Protein AF-A0A831UAF1-F1 (afdb_monomer_lite)

Sequence (264 aa):
MKRIAIAFVSVLSGAVCAAAVEFGFEDDAQGWYAGVDASRGMANFSASGGKIGFDYVTPSGAFDPMIISPAISVSALREHWLVLELDLTAAPGAGAQSFQIFYVNPSGSFNEPQSRSFSVAPNLGPQTVVFDMTPVQPTRTTWEGTIVKVRIDPGGNANATELAGYRCEFDRIAITDDTDRDGINDDLERFWFGDLDTADAISDYDGDGVRDAVEIALGLNPLTNDAEDLPAAIPLGLTILALCLALAGARVAPHAVAAIAQRR

Foldseek 3Di:
DDDDDDDPPPPPPPCPPAFLDKDFLCPWPQAKDWDPQLVQFWADQIGDDRKTKIAGAQGPDQGFGKIKHAWGWAFLQAKKKKKWWKAKAADPPQAWFKKKKWFAAPVRDTDPQQMAIDTDGHPLPIKMKMFISHQDDPRHHRDGHTGTMMMMGTGDSVPSRSRHGMMMMTSMIGIFHLDVPQQDTPVLCCVQPNGNPQFGVADQNCPLLDHPNLCVLVVHRSNDNCVVVPDPPDPSDDDVVSVPVSPRTIDIDSDPDPPPVVPD

Radius of gyration: 20.57 Å; chains: 1; bounding box: 56×71×53 Å

pLDDT: mean 75.73, std 21.15, range [26.41, 97.69]

Secondary structure (DSSP, 8-state):
-------------------SEEE--SSS-TT-EE-TTGGGTEEEEEEETTEEEEEE---SSS----EE-----EETTS--EEEEEEEEE-STTPPPEEEEEEEE-TTS-B-GGG-EEEEE-TTS--EEEEEE--S--TT-----SEE-EEEEEES-GGGTTTTTT-EEEEEEEEEE--SS-SSS-HHHHHHHTSSSSS--TT--SS-SSS-HHHHHHHT--TTS--GGGS-TTS-SS--SSHHHHSTT--EEEE-S-SSSTT--

Structure (mmCIF, N/CA/C/O backbone):
data_AF-A0A831UAF1-F1
#
_entry.id   AF-A0A831UAF1-F1
#
loop_
_atom_site.group_PDB
_atom_site.id
_atom_site.type_symbol
_atom_site.label_atom_id
_atom_site.label_alt_id
_atom_site.label_comp_id
_atom_site.label_asym_id
_atom_site.label_entity_id
_atom_site.label_seq_id
_atom_site.pdbx_PDB_ins_code
_atom_site.Cartn_x
_atom_site.Cartn_y
_atom_site.Cartn_z
_atom_site.occupancy
_atom_site.B_iso_or_equiv
_atom_site.auth_seq_id
_atom_site.auth_comp_id
_atom_site.auth_asym_id
_atom_site.auth_atom_id
_atom_site.pdbx_PDB_model_num
ATOM 1 N N . MET A 1 1 ? 33.724 -53.198 -9.780 1.00 40.53 1 MET A N 1
ATOM 2 C CA . MET A 1 1 ? 33.832 -51.732 -9.595 1.00 40.53 1 MET A CA 1
ATOM 3 C C . MET A 1 1 ? 32.438 -51.193 -9.292 1.00 40.53 1 MET A C 1
ATOM 5 O O . MET A 1 1 ? 31.586 -51.250 -10.168 1.00 40.53 1 MET A O 1
ATOM 9 N N . LYS A 1 2 ? 32.162 -50.789 -8.045 1.00 32.97 2 LYS A N 1
ATOM 10 C CA . LYS A 1 2 ? 30.863 -50.218 -7.643 1.00 32.97 2 LYS A CA 1
ATOM 11 C C . LYS A 1 2 ? 30.854 -48.734 -8.023 1.00 32.97 2 LYS A C 1
ATOM 13 O O . LYS A 1 2 ? 31.710 -47.995 -7.550 1.00 32.97 2 LYS A O 1
ATOM 18 N N . ARG A 1 3 ? 29.939 -48.321 -8.902 1.00 31.11 3 ARG A N 1
ATOM 19 C CA . ARG A 1 3 ? 29.726 -46.908 -9.241 1.00 31.11 3 ARG A CA 1
ATOM 20 C C . ARG A 1 3 ? 28.847 -46.294 -8.154 1.00 31.11 3 ARG A C 1
ATOM 22 O O . ARG A 1 3 ? 27.708 -46.715 -7.984 1.00 31.11 3 ARG A O 1
ATOM 29 N N . ILE A 1 4 ? 29.410 -45.364 -7.393 1.00 31.34 4 ILE A N 1
ATOM 30 C CA . ILE A 1 4 ? 28.682 -44.533 -6.435 1.00 31.34 4 ILE A CA 1
ATOM 31 C C . ILE A 1 4 ? 28.040 -43.410 -7.252 1.00 31.34 4 ILE A C 1
ATOM 33 O O . ILE A 1 4 ? 28.751 -42.608 -7.852 1.00 31.34 4 ILE A O 1
ATOM 37 N N . ALA A 1 5 ? 26.711 -43.394 -7.329 1.00 29.78 5 ALA A N 1
ATOM 38 C CA . ALA A 1 5 ? 25.963 -42.262 -7.856 1.00 29.78 5 ALA A CA 1
ATOM 39 C C . ALA A 1 5 ? 25.799 -41.245 -6.719 1.00 29.78 5 ALA A C 1
ATOM 41 O O . ALA A 1 5 ? 25.138 -41.531 -5.723 1.00 29.78 5 ALA A O 1
ATOM 42 N N . ILE A 1 6 ? 26.452 -40.092 -6.843 1.00 31.34 6 ILE A N 1
ATOM 43 C CA . ILE A 1 6 ? 26.251 -38.950 -5.950 1.00 31.34 6 ILE A CA 1
ATOM 44 C C . ILE A 1 6 ? 25.030 -38.202 -6.486 1.00 31.34 6 ILE A C 1
ATOM 46 O O . ILE A 1 6 ? 25.097 -37.593 -7.551 1.00 31.34 6 ILE A O 1
ATOM 50 N N . ALA A 1 7 ? 23.904 -38.297 -5.781 1.00 27.91 7 ALA A N 1
ATOM 51 C CA . ALA A 1 7 ? 22.736 -37.474 -6.055 1.00 27.91 7 ALA A CA 1
ATOM 52 C C . ALA A 1 7 ? 23.007 -36.060 -5.522 1.00 27.91 7 ALA A C 1
ATOM 54 O O . ALA A 1 7 ? 23.050 -35.847 -4.311 1.00 27.91 7 ALA A O 1
ATOM 55 N N . PHE A 1 8 ? 23.215 -35.102 -6.425 1.00 26.41 8 PHE A N 1
ATOM 56 C CA . PHE A 1 8 ? 23.117 -33.685 -6.095 1.00 26.41 8 PHE A CA 1
ATOM 57 C C . PHE A 1 8 ? 21.632 -33.354 -5.945 1.00 26.41 8 PHE A C 1
ATOM 59 O O . PHE A 1 8 ? 20.913 -33.224 -6.933 1.00 26.41 8 PHE A O 1
ATOM 66 N N . VAL A 1 9 ? 21.160 -33.252 -4.705 1.00 27.84 9 VAL A N 1
ATOM 67 C CA . VAL A 1 9 ? 19.905 -32.559 -4.415 1.00 27.84 9 VAL A CA 1
ATOM 68 C C . VAL A 1 9 ? 20.241 -31.073 -4.455 1.00 27.84 9 VAL A C 1
ATOM 70 O O . VAL A 1 9 ? 20.741 -30.519 -3.478 1.00 27.84 9 VAL A O 1
ATOM 73 N N . SER A 1 10 ? 20.049 -30.438 -5.612 1.00 27.95 10 SER A N 1
ATOM 74 C CA . SER A 1 10 ? 20.035 -28.981 -5.681 1.00 27.95 10 SER A CA 1
ATOM 75 C C . SER A 1 10 ? 18.740 -28.513 -5.028 1.00 27.95 10 SER A C 1
ATOM 77 O O . SER A 1 10 ? 17.668 -28.571 -5.632 1.00 27.95 10 SER A O 1
ATOM 79 N N . VAL A 1 11 ? 18.825 -28.074 -3.778 1.00 30.88 11 VAL A N 1
ATOM 80 C CA . VAL A 1 11 ? 17.806 -27.180 -3.239 1.00 30.88 11 VAL A CA 1
ATOM 81 C C . VAL A 1 11 ? 18.000 -25.870 -3.996 1.00 30.88 11 VAL A C 1
ATOM 83 O O . VAL A 1 11 ? 18.934 -25.127 -3.705 1.00 30.88 11 VAL A O 1
ATOM 86 N N . LEU A 1 12 ? 17.182 -25.624 -5.026 1.00 31.92 12 LEU A N 1
ATOM 87 C CA . LEU A 1 12 ? 16.985 -24.267 -5.523 1.00 31.92 12 LEU A CA 1
ATOM 88 C C . LEU A 1 12 ? 16.305 -23.507 -4.381 1.00 31.92 12 LEU A C 1
ATOM 90 O O . LEU A 1 12 ? 15.084 -23.510 -4.250 1.00 31.92 12 LEU A O 1
ATOM 94 N N . SER A 1 13 ? 17.107 -22.897 -3.515 1.00 34.22 13 SER A N 1
ATOM 95 C CA . SER A 1 13 ? 16.676 -21.717 -2.787 1.00 34.22 13 SER A CA 1
ATOM 96 C C . SER A 1 13 ? 16.439 -20.654 -3.852 1.00 34.22 13 SER A C 1
ATOM 98 O O . SER A 1 13 ? 17.397 -20.077 -4.366 1.00 34.22 13 SER A O 1
ATOM 100 N N . GLY A 1 14 ? 15.179 -20.480 -4.258 1.00 30.41 14 GLY A N 1
ATOM 101 C CA . GLY A 1 14 ? 14.784 -19.312 -5.031 1.00 30.41 14 GLY A CA 1
ATOM 102 C C . GLY A 1 14 ? 15.275 -18.092 -4.268 1.00 30.41 14 GLY A C 1
ATOM 103 O O . GLY A 1 14 ? 14.964 -17.942 -3.086 1.00 30.41 14 GLY A O 1
ATOM 104 N N . ALA A 1 15 ? 16.129 -17.299 -4.906 1.00 33.56 15 ALA A N 1
ATOM 105 C CA . ALA A 1 15 ? 16.496 -15.999 -4.391 1.00 33.56 15 ALA A CA 1
ATOM 106 C C . ALA A 1 15 ? 15.207 -15.175 -4.381 1.00 33.56 15 ALA A C 1
ATOM 108 O O . ALA A 1 15 ? 14.761 -14.691 -5.415 1.00 33.56 15 ALA A O 1
ATOM 109 N N . VAL A 1 16 ? 14.552 -15.123 -3.222 1.00 34.41 16 VAL A N 1
ATOM 110 C CA . VAL A 1 16 ? 13.559 -14.097 -2.937 1.00 34.41 16 VAL A CA 1
ATOM 111 C C . VAL A 1 16 ? 14.383 -12.833 -2.848 1.00 34.41 16 VAL A C 1
ATOM 113 O O . VAL A 1 16 ? 15.213 -12.687 -1.946 1.00 34.41 16 VAL A O 1
ATOM 116 N N . CYS A 1 17 ? 14.273 -12.002 -3.865 1.00 40.00 17 CYS A N 1
ATOM 117 C CA . CYS A 1 17 ? 15.009 -10.765 -3.887 1.00 40.00 17 CYS A CA 1
ATOM 118 C C . CYS A 1 17 ? 14.472 -9.888 -2.772 1.00 40.00 17 CYS A C 1
ATOM 120 O O . CYS A 1 17 ? 13.272 -9.684 -2.628 1.00 40.00 17 CYS A O 1
ATOM 122 N N . ALA A 1 18 ? 15.378 -9.554 -1.863 1.00 41.06 18 ALA A N 1
ATOM 123 C CA . ALA A 1 18 ? 15.011 -8.944 -0.612 1.00 41.06 18 ALA A CA 1
ATOM 124 C C . ALA A 1 18 ? 14.639 -7.492 -0.887 1.00 41.06 18 ALA A C 1
ATOM 126 O O . ALA A 1 18 ? 15.505 -6.690 -1.238 1.00 41.06 18 ALA A O 1
ATOM 127 N N . ALA A 1 19 ? 13.378 -7.145 -0.636 1.00 53.38 19 ALA A N 1
ATOM 128 C CA . ALA A 1 19 ? 13.046 -5.795 -0.224 1.00 53.38 19 ALA A CA 1
ATOM 129 C C . ALA A 1 19 ? 14.062 -5.359 0.850 1.00 53.38 19 ALA A C 1
ATOM 131 O O . ALA A 1 19 ? 14.433 -6.168 1.711 1.00 53.38 19 ALA A O 1
ATOM 132 N N . ALA A 1 20 ? 14.508 -4.100 0.840 1.00 73.25 20 ALA A N 1
ATOM 133 C CA . ALA A 1 20 ? 15.360 -3.573 1.905 1.00 73.25 20 ALA A CA 1
ATOM 134 C C . ALA A 1 20 ? 14.757 -3.883 3.291 1.00 73.25 20 ALA A C 1
ATOM 136 O O . ALA A 1 20 ? 15.502 -4.141 4.240 1.00 73.25 20 ALA A O 1
ATOM 137 N N . VAL A 1 21 ? 13.415 -3.923 3.378 1.00 87.88 21 VAL A N 1
ATOM 138 C CA . VAL A 1 21 ? 12.636 -4.538 4.464 1.00 87.88 21 VAL A CA 1
ATOM 139 C C . VAL A 1 21 ? 11.310 -5.109 3.926 1.00 87.88 21 VAL A C 1
ATOM 141 O O . VAL A 1 21 ? 10.615 -4.413 3.189 1.00 87.88 21 VAL A O 1
ATOM 144 N N . GLU A 1 22 ? 10.920 -6.320 4.346 1.00 90.69 22 GLU A N 1
ATOM 145 C CA . GLU A 1 22 ? 9.620 -6.952 4.038 1.00 90.69 22 GLU A CA 1
ATOM 146 C C . GLU A 1 22 ? 8.906 -7.443 5.305 1.00 90.69 22 GLU A C 1
ATOM 148 O O . GLU A 1 22 ? 9.530 -8.010 6.207 1.00 90.69 22 GLU A O 1
ATOM 153 N N . PHE A 1 23 ? 7.583 -7.269 5.332 1.00 93.56 23 PHE A N 1
ATOM 154 C CA . PHE A 1 23 ? 6.667 -7.818 6.328 1.00 93.56 23 PHE A CA 1
ATOM 155 C C . PHE A 1 23 ? 5.528 -8.565 5.630 1.00 93.56 23 PHE A C 1
ATOM 157 O O . PHE A 1 23 ? 4.891 -8.001 4.742 1.00 93.56 23 PHE A O 1
ATOM 164 N N . GLY A 1 24 ? 5.283 -9.810 6.045 1.00 91.69 24 GLY A N 1
ATOM 165 C CA . GLY A 1 24 ? 4.268 -10.707 5.471 1.00 91.69 24 GLY A CA 1
ATOM 166 C C . GLY A 1 24 ? 3.383 -11.408 6.508 1.00 91.69 24 GLY A C 1
ATOM 167 O O . GLY A 1 24 ? 2.589 -12.263 6.154 1.00 91.69 24 GLY A O 1
ATOM 168 N N . PHE A 1 25 ? 3.540 -11.092 7.799 1.00 94.12 25 PHE A N 1
ATOM 169 C CA . PHE A 1 25 ? 2.576 -11.406 8.868 1.00 94.12 25 PHE A CA 1
ATOM 170 C C . PHE A 1 25 ? 2.126 -12.876 9.014 1.00 94.12 25 PHE A C 1
ATOM 172 O O . PHE A 1 25 ? 1.047 -13.146 9.544 1.00 94.12 25 PHE A O 1
ATOM 179 N N . GLU A 1 26 ? 2.954 -13.828 8.577 1.00 87.88 26 GLU A N 1
ATOM 180 C CA . GLU A 1 26 ? 2.663 -15.273 8.618 1.00 87.88 26 GLU A CA 1
ATOM 181 C C . GLU A 1 26 ? 2.440 -15.782 10.048 1.00 87.88 26 GLU A C 1
ATOM 183 O O . GLU A 1 26 ? 1.486 -16.511 10.323 1.00 87.88 26 GLU A O 1
ATOM 188 N N . ASP A 1 27 ? 3.308 -15.353 10.969 1.00 84.50 27 ASP A N 1
ATOM 189 C CA . ASP A 1 27 ? 3.351 -15.864 12.341 1.00 84.50 27 ASP A CA 1
ATOM 190 C C . ASP A 1 27 ? 2.846 -14.847 13.378 1.00 84.50 27 ASP A C 1
ATOM 192 O O . ASP A 1 27 ? 2.226 -15.225 14.376 1.00 84.50 27 ASP A O 1
ATOM 196 N N . ASP A 1 28 ? 3.127 -13.555 13.180 1.00 93.88 28 ASP A N 1
ATOM 197 C CA . ASP A 1 28 ? 2.789 -12.484 14.116 1.00 93.88 28 ASP A CA 1
ATOM 198 C C . ASP A 1 28 ? 2.758 -11.092 13.450 1.00 93.88 28 ASP A C 1
ATOM 200 O O . ASP A 1 28 ? 2.866 -10.942 12.235 1.00 93.88 28 ASP A O 1
ATOM 204 N N . ALA A 1 29 ? 2.582 -10.042 14.260 1.00 95.62 29 ALA A N 1
ATOM 205 C CA . ALA A 1 29 ? 2.549 -8.655 13.791 1.00 95.62 29 ALA A CA 1
ATOM 206 C C . ALA A 1 29 ? 3.931 -8.102 13.397 1.00 95.62 29 ALA A C 1
ATOM 208 O O . ALA A 1 29 ? 4.030 -6.945 12.999 1.00 95.62 29 ALA A O 1
ATOM 209 N N . GLN A 1 30 ? 5.011 -8.870 13.565 1.00 96.00 30 GLN A N 1
ATOM 210 C CA . GLN A 1 30 ? 6.388 -8.501 13.230 1.00 96.00 30 GLN A CA 1
ATOM 211 C C . GLN A 1 30 ? 6.818 -7.140 13.805 1.00 96.00 30 GLN A C 1
ATOM 213 O O . GLN A 1 30 ? 7.577 -6.388 13.201 1.00 96.00 30 GLN A O 1
ATOM 218 N N . GLY A 1 31 ? 6.312 -6.803 14.995 1.00 96.25 31 GLY A N 1
ATOM 219 C CA . GLY A 1 31 ? 6.605 -5.549 15.693 1.00 96.25 31 GLY A CA 1
ATOM 220 C C . GLY A 1 31 ? 5.825 -4.323 15.206 1.00 96.25 31 GLY A C 1
ATOM 221 O O . GLY A 1 31 ? 6.077 -3.227 15.712 1.00 96.25 31 GLY A O 1
ATOM 222 N N . TRP A 1 32 ? 4.876 -4.482 14.281 1.00 97.44 32 TRP A N 1
ATOM 223 C CA . TRP A 1 32 ? 3.908 -3.438 13.953 1.00 97.44 32 TRP A CA 1
ATOM 224 C C . TRP A 1 32 ? 2.945 -3.199 15.114 1.00 97.44 32 TRP A C 1
ATOM 226 O O . TRP A 1 32 ? 2.560 -4.123 15.835 1.00 97.44 32 TRP A O 1
ATOM 236 N N . TYR A 1 33 ? 2.537 -1.946 15.293 1.00 95.88 33 TYR A N 1
ATOM 237 C CA . TYR A 1 33 ? 1.614 -1.563 16.357 1.00 95.88 33 TYR A CA 1
ATOM 238 C C . TYR A 1 33 ? 0.693 -0.420 15.935 1.00 95.88 33 TYR A C 1
ATOM 240 O O . TYR A 1 33 ? 1.055 0.431 15.123 1.00 95.88 33 TYR A O 1
ATOM 248 N N . ALA A 1 34 ? -0.501 -0.385 16.525 1.00 94.25 34 ALA A N 1
ATOM 249 C CA . ALA A 1 34 ? -1.436 0.722 16.377 1.00 94.25 34 ALA A CA 1
ATOM 250 C C . ALA A 1 34 ? -0.967 1.943 17.194 1.00 94.25 34 ALA A C 1
ATOM 252 O O . ALA A 1 34 ? -0.478 1.798 18.319 1.00 94.25 34 ALA A O 1
ATOM 253 N N . GLY A 1 35 ? -1.100 3.151 16.640 1.00 89.62 35 GLY A N 1
ATOM 254 C CA . GLY A 1 35 ? -0.671 4.383 17.310 1.00 89.62 35 GLY A CA 1
ATOM 255 C C . GLY A 1 35 ? -1.508 4.763 18.535 1.00 89.62 35 GLY A C 1
ATOM 256 O O . GLY A 1 35 ? -2.551 4.181 18.821 1.00 89.62 35 GLY A O 1
ATOM 257 N N . VAL A 1 36 ? -1.057 5.781 19.274 1.00 81.06 36 VAL A N 1
ATOM 258 C CA . VAL A 1 36 ? -1.606 6.142 20.599 1.00 81.06 36 VAL A CA 1
ATOM 259 C C . VAL A 1 36 ? -3.109 6.464 20.559 1.00 81.06 36 VAL A C 1
ATOM 261 O O . VAL A 1 36 ? -3.851 6.042 21.445 1.00 81.06 36 VAL A O 1
ATOM 264 N N . ASP A 1 37 ? -3.580 7.138 19.509 1.00 81.75 37 ASP A N 1
ATOM 265 C CA . ASP A 1 37 ? -4.998 7.488 19.346 1.00 81.75 37 ASP A CA 1
ATOM 266 C C . ASP A 1 37 ? -5.794 6.471 18.516 1.00 81.75 37 ASP A C 1
ATOM 268 O O . ASP A 1 37 ? -7.019 6.573 18.447 1.00 81.75 37 ASP A O 1
ATOM 272 N N . ALA A 1 38 ? -5.141 5.442 17.965 1.00 78.62 38 ALA A N 1
ATOM 273 C CA . ALA A 1 38 ? -5.809 4.389 17.202 1.00 78.62 38 ALA A CA 1
ATOM 274 C C . ALA A 1 38 ? -6.859 3.658 18.051 1.00 78.62 38 ALA A C 1
ATOM 276 O O . ALA A 1 38 ? -7.943 3.361 17.567 1.00 78.62 38 ALA A O 1
ATOM 277 N N . SER A 1 39 ? -6.602 3.470 19.352 1.00 80.94 39 SER A N 1
ATOM 278 C CA . SER A 1 39 ? -7.548 2.846 20.295 1.00 80.94 39 SER A CA 1
ATOM 279 C C . SER A 1 39 ? -8.914 3.540 20.385 1.00 80.94 39 SER A C 1
ATOM 281 O O . SER A 1 39 ? -9.871 2.955 20.893 1.00 80.94 39 SER A O 1
ATOM 283 N N . ARG A 1 40 ? -9.031 4.782 19.898 1.00 87.25 40 ARG A N 1
ATOM 284 C CA . ARG A 1 40 ? -10.300 5.506 19.886 1.00 87.25 40 ARG A CA 1
ATOM 285 C C . ARG A 1 40 ? -11.236 5.026 18.792 1.00 87.25 40 ARG A C 1
ATOM 287 O O . ARG A 1 40 ? -12.427 5.149 19.035 1.00 87.25 40 ARG A O 1
ATOM 294 N N . GLY A 1 41 ? -10.727 4.530 17.661 1.00 90.00 41 GLY A N 1
ATOM 295 C CA . GLY A 1 41 ? -11.503 4.201 16.454 1.00 90.00 41 GLY A CA 1
ATOM 296 C C . GLY A 1 41 ? -11.050 2.943 15.701 1.00 90.00 41 GLY A C 1
ATOM 297 O O . GLY A 1 41 ? -11.635 2.609 14.677 1.00 90.00 41 GLY A O 1
ATOM 298 N N . MET A 1 42 ? -10.044 2.223 16.201 1.00 93.19 42 MET A N 1
ATOM 299 C CA . MET A 1 42 ? -9.567 0.942 15.678 1.00 93.19 42 MET A CA 1
ATOM 300 C C . MET A 1 42 ? -9.635 -0.120 16.778 1.00 93.19 42 MET A C 1
ATOM 302 O O . MET A 1 42 ? -9.187 0.097 17.906 1.00 93.19 42 MET A O 1
ATOM 306 N N . ALA A 1 43 ? -10.172 -1.284 16.435 1.00 94.38 43 ALA A N 1
ATOM 307 C CA . ALA A 1 43 ? -10.257 -2.457 17.293 1.00 94.38 43 ALA A CA 1
ATOM 308 C C . ALA A 1 43 ? -9.651 -3.681 16.596 1.00 94.38 43 ALA A C 1
ATOM 310 O O . ALA A 1 43 ? -9.396 -3.669 15.396 1.00 94.38 43 ALA A O 1
ATOM 311 N N . ASN A 1 44 ? -9.422 -4.749 17.363 1.00 95.25 44 ASN A N 1
ATOM 312 C CA . ASN A 1 44 ? -8.983 -6.051 16.844 1.00 95.25 44 ASN A CA 1
ATOM 313 C C . ASN A 1 44 ? -7.689 -6.011 16.007 1.00 95.25 44 ASN A C 1
ATOM 315 O O . ASN A 1 44 ? -7.491 -6.865 15.144 1.00 95.25 44 ASN A O 1
ATOM 319 N N . PHE A 1 45 ? -6.795 -5.054 16.289 1.00 95.88 45 PHE A N 1
ATOM 320 C CA . PHE A 1 45 ? -5.476 -4.992 15.665 1.00 95.88 45 PHE A CA 1
ATOM 321 C C . PHE A 1 45 ? -4.670 -6.248 16.004 1.00 95.88 45 PHE A C 1
ATOM 323 O O . PHE A 1 45 ? -4.267 -6.444 17.153 1.00 95.88 45 PHE A O 1
ATOM 330 N N . SER A 1 46 ? -4.476 -7.118 15.019 1.00 95.88 46 SER A N 1
ATOM 331 C CA . SER A 1 46 ? -3.815 -8.409 15.206 1.00 95.88 46 SER A CA 1
ATOM 332 C C . SER A 1 46 ? -3.289 -8.961 13.887 1.00 95.88 46 SER A C 1
ATOM 334 O O . SER A 1 46 ? -3.784 -8.606 12.818 1.00 95.88 46 SER A O 1
ATOM 336 N N . ALA A 1 47 ? -2.284 -9.833 13.981 1.00 95.88 47 ALA A N 1
ATOM 337 C CA . ALA A 1 47 ? -1.843 -10.640 12.856 1.00 95.88 47 ALA A CA 1
ATOM 338 C C . ALA A 1 47 ? -2.501 -12.020 12.894 1.00 95.88 47 ALA A C 1
ATOM 340 O O . ALA A 1 47 ? -2.562 -12.655 13.952 1.00 95.88 47 ALA A O 1
ATOM 341 N N . SER A 1 48 ? -3.026 -12.462 11.757 1.00 92.56 48 SER A N 1
ATOM 342 C CA . SER A 1 48 ? -3.655 -13.768 11.597 1.00 92.56 48 SER A CA 1
ATOM 343 C C . SER A 1 48 ? -3.741 -14.141 10.120 1.00 92.56 48 SER A C 1
ATOM 345 O O . SER A 1 48 ? -4.129 -13.315 9.300 1.00 92.56 48 SER A O 1
ATOM 347 N N . GLY A 1 49 ? -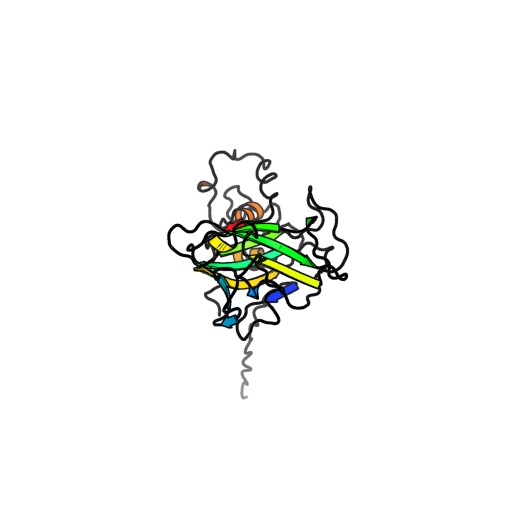3.417 -15.396 9.791 1.00 87.88 49 GLY A N 1
ATOM 348 C CA . GLY A 1 49 ? -3.597 -15.936 8.441 1.00 87.88 49 GLY A CA 1
ATOM 349 C C . GLY A 1 49 ? -2.755 -15.246 7.365 1.00 87.88 49 GLY A C 1
ATOM 350 O O . GLY A 1 49 ? -3.271 -15.038 6.273 1.00 87.88 49 GLY A O 1
ATOM 351 N N . GLY A 1 50 ? -1.511 -14.863 7.680 1.00 91.94 50 GLY A N 1
ATOM 352 C CA . GLY A 1 50 ? -0.625 -14.170 6.734 1.00 91.94 50 GLY A CA 1
ATOM 353 C C . GLY A 1 50 ? -0.939 -12.686 6.550 1.00 91.94 50 GLY A C 1
ATOM 354 O O . GLY A 1 50 ? -0.503 -12.080 5.581 1.00 91.94 50 GLY A O 1
ATOM 355 N N . LYS A 1 51 ? -1.735 -12.090 7.446 1.00 95.31 51 LYS A N 1
ATOM 356 C CA . LYS A 1 51 ? -2.147 -10.684 7.361 1.00 95.31 51 LYS A CA 1
ATOM 357 C C . LYS A 1 51 ? -2.026 -9.993 8.700 1.00 95.31 51 LYS A C 1
ATOM 359 O O . LYS A 1 51 ? -2.224 -10.624 9.737 1.00 95.31 51 LYS A O 1
ATOM 364 N N . ILE A 1 52 ? -1.823 -8.679 8.685 1.00 97.69 52 ILE A N 1
ATOM 365 C CA . ILE A 1 52 ? -2.109 -7.807 9.827 1.00 97.69 52 ILE A CA 1
ATOM 366 C C . ILE A 1 52 ? -3.340 -6.964 9.530 1.00 97.69 52 ILE A C 1
ATOM 368 O O . ILE A 1 52 ? -3.445 -6.355 8.469 1.00 97.69 52 ILE A O 1
ATOM 372 N N . GLY A 1 53 ? -4.287 -6.914 10.458 1.00 96.50 53 GLY A N 1
ATOM 373 C CA . GLY A 1 53 ? -5.545 -6.223 10.212 1.00 96.50 53 GLY A CA 1
ATOM 374 C C . GLY A 1 53 ? -6.190 -5.672 11.463 1.00 96.50 53 GLY A C 1
ATOM 375 O O . GLY A 1 53 ? -5.800 -6.000 12.583 1.00 96.50 53 GLY A O 1
ATOM 376 N N . PHE A 1 54 ? -7.175 -4.808 11.255 1.00 96.56 54 PHE A N 1
ATOM 377 C CA . PHE A 1 54 ? -7.966 -4.176 12.304 1.00 96.56 54 PHE A CA 1
ATOM 378 C C . PHE A 1 54 ? -9.338 -3.765 11.761 1.00 96.56 54 PHE A C 1
ATOM 380 O O . PHE A 1 54 ? -9.528 -3.561 10.559 1.00 96.56 54 PHE A O 1
ATOM 387 N N . ASP A 1 55 ? -10.290 -3.615 12.676 1.00 95.50 55 ASP A N 1
ATOM 388 C CA . ASP A 1 55 ? -11.638 -3.145 12.380 1.00 95.50 55 ASP A CA 1
ATOM 389 C C . ASP A 1 55 ? -11.762 -1.677 12.779 1.00 95.50 55 ASP A C 1
ATOM 391 O O . ASP A 1 55 ? -11.380 -1.288 13.888 1.00 95.50 55 ASP A O 1
ATOM 395 N N . TYR A 1 56 ? -12.344 -0.859 11.911 1.00 94.19 56 TYR A N 1
ATOM 396 C CA . TYR A 1 56 ? -12.742 0.486 12.295 1.00 94.19 56 TYR A CA 1
ATOM 397 C C . TYR A 1 56 ? -14.038 0.423 13.092 1.00 94.19 56 TYR A C 1
ATOM 399 O O . TYR A 1 56 ? -15.054 -0.124 12.651 1.00 94.19 56 TYR A O 1
ATOM 407 N N . VAL A 1 57 ? -14.019 1.032 14.269 1.00 92.50 57 VAL A N 1
ATOM 408 C CA . VAL A 1 57 ? -15.162 1.111 15.178 1.00 92.50 57 VAL A CA 1
ATOM 409 C C . VAL A 1 57 ? -15.563 2.561 15.387 1.00 92.50 57 VAL A C 1
ATOM 411 O O . VAL A 1 57 ? -14.763 3.473 15.185 1.00 92.50 57 VAL A O 1
ATOM 414 N N . THR A 1 58 ? -16.811 2.782 15.806 1.00 90.75 58 THR A N 1
ATOM 415 C CA . THR A 1 58 ? -17.301 4.130 16.105 1.00 90.75 58 THR A CA 1
ATOM 416 C C . THR A 1 58 ? -16.362 4.817 17.088 1.00 90.75 58 THR A C 1
ATOM 418 O O . THR A 1 58 ? -16.176 4.312 18.202 1.00 90.75 58 THR A O 1
ATOM 421 N N . PRO A 1 59 ? -15.786 5.966 16.711 1.00 88.81 59 PRO A N 1
ATOM 422 C CA . PRO A 1 59 ? -14.740 6.545 17.508 1.00 88.81 59 PRO A CA 1
ATOM 423 C C . PRO A 1 59 ? -15.267 7.185 18.790 1.00 88.81 59 PRO A C 1
ATOM 425 O O . PRO A 1 59 ? -16.296 7.859 18.793 1.00 88.81 59 PRO A O 1
ATOM 428 N N . SER A 1 60 ? -14.529 7.026 19.888 1.00 86.69 60 SER A N 1
ATOM 429 C CA . SER A 1 60 ? -14.847 7.664 21.179 1.00 86.69 60 SER A CA 1
ATOM 430 C C . SER A 1 60 ? -14.415 9.138 21.272 1.00 86.69 60 SER A C 1
ATOM 432 O O . SER A 1 60 ? -14.715 9.816 22.255 1.00 86.69 60 SER A O 1
ATOM 434 N N . GLY A 1 61 ? -13.727 9.652 20.250 1.00 84.50 61 GLY A N 1
ATOM 435 C CA . GLY A 1 61 ? -13.271 11.036 20.139 1.00 84.50 61 GLY A CA 1
ATOM 436 C C . GLY A 1 61 ? -12.524 11.270 18.827 1.00 84.50 61 GLY A C 1
ATOM 437 O O . GLY A 1 61 ? -12.497 10.393 17.968 1.00 84.50 61 GLY A O 1
ATOM 438 N N . ALA A 1 62 ? -11.891 12.438 18.678 1.00 82.62 62 ALA A N 1
ATOM 439 C CA . ALA A 1 62 ? -10.991 12.675 17.550 1.00 82.62 62 ALA A CA 1
ATOM 440 C C . ALA A 1 62 ? -9.915 11.586 17.529 1.00 82.62 62 ALA A C 1
ATOM 442 O O . ALA A 1 62 ? -9.299 11.320 18.566 1.00 82.62 62 ALA A O 1
ATOM 443 N N . PHE A 1 63 ? -9.718 10.951 16.382 1.00 84.19 63 PHE A N 1
ATOM 444 C CA . PHE A 1 63 ? -8.723 9.908 16.224 1.00 84.19 63 PHE A CA 1
ATOM 445 C C . PHE A 1 63 ? -8.053 10.026 14.867 1.00 84.19 63 PHE A C 1
ATOM 447 O O . PHE A 1 63 ? -8.590 10.622 13.934 1.00 84.19 63 PHE A O 1
ATOM 454 N N . ASP A 1 64 ? -6.863 9.463 14.817 1.00 85.69 64 ASP A N 1
ATOM 455 C CA . ASP A 1 64 ? -5.988 9.452 13.667 1.00 85.69 64 ASP A CA 1
ATOM 456 C C . ASP A 1 64 ? -5.663 7.973 13.423 1.00 85.69 64 ASP A C 1
ATOM 458 O O . ASP A 1 64 ? -4.967 7.373 14.258 1.00 85.69 64 ASP A O 1
ATOM 462 N N . PRO A 1 65 ? -6.304 7.321 12.430 1.00 89.06 65 PRO A N 1
ATOM 463 C CA . PRO A 1 65 ? -6.076 5.908 12.185 1.00 89.06 65 PRO A CA 1
ATOM 464 C C . PRO A 1 65 ? -4.627 5.759 11.771 1.00 89.06 65 PRO A C 1
ATOM 466 O O . PRO A 1 65 ? -4.250 6.262 10.726 1.00 89.06 65 PRO A O 1
ATOM 469 N N . MET A 1 66 ? -3.815 5.095 12.587 1.00 92.44 66 MET A N 1
ATOM 470 C CA . MET A 1 66 ? -2.408 4.915 12.263 1.00 92.44 66 MET A CA 1
ATOM 471 C C . MET A 1 66 ? -1.893 3.570 12.752 1.00 92.44 66 MET A C 1
ATOM 473 O O . MET A 1 66 ? -2.156 3.144 13.885 1.00 92.44 66 MET A O 1
ATOM 477 N N . ILE A 1 67 ? -1.087 2.943 11.907 1.00 95.19 67 ILE A N 1
ATOM 478 C CA . ILE A 1 67 ? -0.241 1.804 12.244 1.00 95.19 67 ILE A CA 1
ATOM 479 C C . ILE A 1 67 ? 1.209 2.196 11.978 1.00 95.19 67 ILE A C 1
ATOM 481 O O . ILE A 1 67 ? 1.511 2.971 11.070 1.00 95.19 67 ILE A O 1
ATOM 485 N N . ILE A 1 68 ? 2.117 1.710 12.811 1.00 95.56 68 ILE A N 1
ATOM 486 C CA . ILE A 1 68 ? 3.516 2.124 12.793 1.00 95.56 68 ILE A CA 1
ATOM 487 C C . ILE A 1 68 ? 4.390 0.881 12.719 1.00 95.56 68 ILE A C 1
ATOM 489 O O . ILE A 1 68 ? 4.180 -0.083 13.459 1.00 95.56 68 ILE A O 1
ATOM 493 N N . SER A 1 69 ? 5.381 0.929 11.832 1.00 95.94 69 SER A N 1
ATOM 494 C CA . SER A 1 69 ? 6.330 -0.155 11.624 1.00 95.94 69 SER A CA 1
ATOM 495 C C . SER A 1 69 ? 7.220 -0.380 12.856 1.00 95.94 69 SER A C 1
ATOM 497 O O . SER A 1 69 ? 7.454 0.547 13.653 1.00 95.94 69 SER A O 1
ATOM 499 N N . PRO A 1 70 ? 7.831 -1.571 12.984 1.00 95.62 70 PRO A N 1
ATOM 500 C CA . PRO A 1 70 ? 9.020 -1.726 13.814 1.00 95.62 70 PRO A CA 1
ATOM 501 C C . PRO A 1 70 ? 10.154 -0.810 13.320 1.00 95.62 70 PRO A C 1
ATOM 503 O O . PRO A 1 70 ? 10.048 -0.129 12.294 1.00 95.62 70 PRO A O 1
ATOM 506 N N . ALA A 1 71 ? 11.259 -0.781 14.065 1.00 94.12 71 ALA A N 1
ATOM 507 C CA . ALA A 1 71 ? 12.453 -0.075 13.620 1.00 94.12 71 ALA A CA 1
ATOM 508 C C . ALA A 1 71 ? 12.990 -0.690 12.318 1.00 94.12 71 ALA A C 1
ATOM 510 O O . ALA A 1 71 ? 13.174 -1.902 12.226 1.00 94.12 71 ALA A O 1
ATOM 511 N N . ILE A 1 72 ? 13.267 0.170 11.345 1.00 92.31 72 ILE A N 1
ATOM 512 C CA . ILE A 1 72 ? 13.897 -0.157 10.066 1.00 92.31 72 ILE A CA 1
ATOM 513 C C . ILE A 1 72 ? 15.154 0.700 9.879 1.00 92.31 72 ILE A C 1
ATOM 515 O O . ILE A 1 72 ? 15.435 1.595 10.677 1.00 92.31 72 ILE A O 1
ATOM 519 N N . SER A 1 73 ? 15.938 0.415 8.842 1.00 90.62 73 SER A N 1
ATOM 520 C CA . SER A 1 73 ? 17.131 1.194 8.502 1.00 90.62 73 SER A CA 1
ATOM 521 C C . SER A 1 73 ? 17.289 1.271 6.989 1.00 90.62 73 SER A C 1
ATOM 523 O O . SER A 1 73 ? 18.119 0.577 6.405 1.00 90.62 73 SER A O 1
ATOM 525 N N . VAL A 1 74 ? 16.481 2.122 6.362 1.00 87.25 74 VAL A N 1
ATOM 526 C CA . VAL A 1 74 ? 16.477 2.328 4.907 1.00 87.25 74 VAL A CA 1
ATOM 527 C C . VAL A 1 74 ? 17.152 3.659 4.579 1.00 87.25 74 VAL A C 1
ATOM 529 O O . VAL A 1 74 ? 17.003 4.634 5.316 1.00 87.25 74 VAL A O 1
ATOM 532 N N . SER A 1 75 ? 17.942 3.718 3.507 1.00 85.00 75 SER A N 1
ATOM 533 C CA . SER A 1 75 ? 18.600 4.966 3.111 1.00 85.00 75 SER A CA 1
ATOM 534 C C . SER A 1 75 ? 17.571 5.935 2.543 1.00 85.00 75 SER A C 1
ATOM 536 O O . SER A 1 75 ? 16.862 5.606 1.611 1.00 85.00 75 SER A O 1
ATOM 538 N N . ALA A 1 76 ? 17.510 7.162 3.047 1.00 81.06 76 ALA A N 1
ATOM 539 C CA . ALA A 1 76 ? 16.678 8.187 2.425 1.00 81.06 76 ALA A CA 1
ATOM 540 C C . ALA A 1 76 ? 17.325 8.793 1.167 1.00 81.06 76 ALA A C 1
ATOM 542 O O . ALA A 1 76 ? 16.684 9.583 0.495 1.00 81.06 76 ALA A O 1
ATOM 543 N N . LEU A 1 77 ? 18.588 8.461 0.864 1.00 77.06 77 LEU A N 1
ATOM 544 C CA . LEU A 1 77 ? 19.338 8.993 -0.282 1.00 77.06 77 LEU A CA 1
ATOM 545 C C . LEU A 1 77 ? 19.234 8.126 -1.541 1.00 77.06 77 LEU A C 1
ATOM 547 O O . LEU A 1 77 ? 19.653 8.567 -2.610 1.00 77.06 77 LEU A O 1
ATOM 551 N N . ARG A 1 78 ? 18.755 6.888 -1.409 1.00 75.81 78 ARG A N 1
ATOM 552 C CA . ARG A 1 78 ? 18.587 5.955 -2.524 1.00 75.81 78 ARG A CA 1
ATOM 553 C C . ARG A 1 78 ? 17.130 5.944 -2.975 1.00 75.81 78 ARG A C 1
ATOM 555 O O . ARG A 1 78 ? 16.234 6.282 -2.203 1.00 75.81 78 ARG A O 1
ATOM 562 N N . GLU A 1 79 ? 16.931 5.576 -4.232 1.00 77.25 79 GLU A N 1
ATOM 563 C CA . GLU A 1 79 ? 15.614 5.239 -4.757 1.00 77.25 79 GLU A CA 1
ATOM 564 C C . GLU A 1 79 ? 15.121 3.949 -4.105 1.00 77.25 79 GLU A C 1
ATOM 566 O O . GLU A 1 79 ? 15.881 2.996 -3.919 1.00 77.25 79 GLU A O 1
ATOM 571 N N . HIS A 1 80 ? 13.862 3.990 -3.690 1.00 79.75 80 HIS A N 1
ATOM 572 C CA . HIS A 1 80 ? 13.160 2.906 -3.031 1.00 79.75 80 HIS A CA 1
ATOM 573 C C . HIS A 1 80 ? 11.698 2.972 -3.448 1.00 79.75 80 HIS A C 1
ATOM 575 O O . HIS A 1 80 ? 11.170 4.057 -3.698 1.00 79.75 80 HIS A O 1
ATOM 581 N N . TRP A 1 81 ? 11.022 1.836 -3.425 1.00 81.75 81 TRP A N 1
ATOM 582 C CA . TRP A 1 81 ? 9.605 1.740 -3.738 1.00 81.75 81 TRP A CA 1
ATOM 583 C C . TRP A 1 81 ? 8.858 1.143 -2.553 1.00 81.75 81 TRP A C 1
ATOM 585 O O . TRP A 1 81 ? 9.267 0.122 -2.008 1.00 81.75 81 TRP A O 1
ATOM 595 N N . LEU A 1 82 ? 7.769 1.782 -2.120 1.00 84.69 82 LEU A N 1
ATOM 596 C CA . LEU A 1 82 ? 6.882 1.169 -1.133 1.00 84.69 82 LEU A CA 1
ATOM 597 C C . LEU A 1 82 ? 5.862 0.303 -1.862 1.00 84.69 82 LEU A C 1
ATOM 599 O O . LEU A 1 82 ? 5.204 0.777 -2.788 1.00 84.69 82 LEU A O 1
ATOM 603 N N . VAL A 1 83 ? 5.698 -0.925 -1.386 1.00 86.31 83 VAL A N 1
ATOM 604 C CA . VAL A 1 83 ? 4.685 -1.877 -1.832 1.00 86.31 83 VAL A CA 1
ATOM 605 C C . VAL A 1 83 ? 3.757 -2.185 -0.663 1.00 86.31 83 VAL A C 1
ATOM 607 O O . VAL A 1 83 ? 4.208 -2.559 0.422 1.00 86.31 83 VAL A O 1
ATOM 610 N N . LEU A 1 84 ? 2.456 -2.026 -0.892 1.00 90.50 84 LEU A N 1
ATOM 611 C CA . LEU A 1 84 ? 1.393 -2.413 0.026 1.00 90.50 84 LEU A CA 1
ATOM 612 C C . LEU A 1 84 ? 0.447 -3.363 -0.701 1.00 90.50 84 LEU A C 1
ATOM 614 O O . LEU A 1 84 ? -0.205 -2.966 -1.662 1.00 90.50 84 LEU A O 1
ATOM 618 N N . GLU A 1 85 ? 0.348 -4.597 -0.229 1.00 91.75 85 GLU A N 1
ATOM 619 C CA . GLU A 1 85 ? -0.706 -5.527 -0.628 1.00 91.75 85 GLU A CA 1
ATOM 620 C C . GLU A 1 85 ? -1.744 -5.529 0.489 1.00 91.75 85 GLU A C 1
ATOM 622 O O . GLU A 1 85 ? -1.436 -5.894 1.626 1.00 91.75 85 GLU A O 1
ATOM 627 N N . LEU A 1 86 ? -2.941 -5.029 0.192 1.00 94.25 86 LEU A N 1
ATOM 628 C CA . LEU A 1 86 ? -3.972 -4.777 1.193 1.00 94.25 86 LEU A CA 1
ATOM 629 C C . LEU A 1 86 ? -5.369 -5.108 0.682 1.00 94.25 86 LEU A C 1
ATOM 631 O O . LEU A 1 86 ? -5.631 -5.062 -0.515 1.00 94.25 86 LEU A O 1
ATOM 635 N N . ASP A 1 87 ? -6.284 -5.372 1.604 1.00 94.38 87 ASP A N 1
ATOM 636 C CA . ASP A 1 87 ? -7.717 -5.459 1.343 1.00 94.38 87 ASP A CA 1
ATOM 637 C C . ASP A 1 87 ? -8.467 -4.503 2.277 1.00 94.38 87 ASP A C 1
ATOM 639 O O . ASP A 1 87 ? -8.131 -4.331 3.454 1.00 94.38 87 ASP A O 1
ATOM 643 N N . LEU A 1 88 ? -9.498 -3.865 1.732 1.00 95.12 88 LEU A N 1
ATOM 644 C CA . LEU A 1 88 ? -10.398 -2.992 2.463 1.00 95.12 88 LEU A CA 1
ATOM 645 C C . LEU A 1 88 ? -11.816 -3.500 2.238 1.00 95.12 88 LEU A C 1
ATOM 647 O O . LEU A 1 88 ? -12.327 -3.473 1.123 1.00 95.12 88 LEU A O 1
ATOM 651 N N . THR A 1 89 ? -12.486 -3.923 3.300 1.00 96.31 89 THR A N 1
ATOM 652 C CA . THR A 1 89 ? -13.873 -4.398 3.235 1.00 96.31 89 THR A CA 1
ATOM 653 C C . THR A 1 89 ? -14.785 -3.464 4.012 1.00 96.31 89 THR A C 1
ATOM 655 O O . THR A 1 89 ? -14.371 -2.861 5.000 1.00 96.31 89 THR A O 1
ATOM 658 N N . ALA A 1 90 ? -16.019 -3.287 3.543 1.00 95.38 90 ALA A N 1
ATOM 659 C CA . ALA A 1 90 ? -16.988 -2.379 4.152 1.00 95.38 90 ALA A CA 1
ATOM 660 C C . ALA A 1 90 ? -18.429 -2.727 3.756 1.00 95.38 90 ALA A C 1
ATOM 662 O O . ALA A 1 90 ? -18.671 -3.509 2.835 1.00 95.38 90 ALA A O 1
ATOM 663 N N . ALA A 1 91 ? -19.410 -2.097 4.406 1.00 93.19 91 ALA A N 1
ATOM 664 C CA . ALA A 1 91 ? -20.815 -2.230 4.023 1.00 93.19 91 ALA A CA 1
ATOM 665 C C . ALA A 1 91 ? -21.073 -1.775 2.562 1.00 93.19 91 ALA A C 1
ATOM 667 O O . ALA A 1 91 ? -20.372 -0.898 2.053 1.00 93.19 91 ALA A O 1
ATOM 668 N N . PRO A 1 92 ? -22.096 -2.318 1.870 1.00 91.12 92 PRO A N 1
ATOM 669 C CA . PRO A 1 92 ? -22.430 -1.894 0.510 1.00 91.12 92 PRO A CA 1
ATOM 670 C C . PRO A 1 92 ? -22.687 -0.384 0.407 1.00 91.12 92 PRO A C 1
ATOM 672 O O . PRO A 1 92 ? -23.383 0.192 1.241 1.00 91.12 92 PRO A O 1
ATOM 675 N N . GLY A 1 93 ? -22.154 0.248 -0.642 1.00 86.00 93 GLY A N 1
ATOM 676 C CA . GLY A 1 93 ? -22.259 1.698 -0.854 1.00 86.00 93 GLY A CA 1
ATOM 677 C C . GLY A 1 93 ? -21.203 2.532 -0.120 1.00 86.00 93 GLY A C 1
ATOM 678 O O . GLY A 1 93 ? -21.194 3.751 -0.271 1.00 86.00 93 GLY A O 1
ATOM 679 N N . ALA A 1 94 ? -20.309 1.891 0.638 1.00 89.88 94 ALA A N 1
ATOM 680 C CA . ALA A 1 94 ? -19.107 2.502 1.190 1.00 89.88 94 ALA A CA 1
ATOM 681 C C . ALA A 1 94 ? -18.201 3.092 0.093 1.00 89.88 94 ALA A C 1
ATOM 683 O O . ALA A 1 94 ? -18.019 2.495 -0.970 1.00 89.88 94 ALA A O 1
ATOM 684 N N . GLY A 1 95 ? -17.643 4.273 0.362 1.00 87.44 95 GLY A N 1
ATOM 685 C CA . GLY A 1 95 ? -16.752 4.987 -0.550 1.00 87.44 95 GLY A CA 1
ATOM 686 C C . GLY A 1 95 ? -15.280 4.631 -0.353 1.00 87.44 95 GLY A C 1
ATOM 687 O O . GLY A 1 95 ? -14.891 4.043 0.658 1.00 87.44 95 GLY A O 1
ATOM 688 N N . ALA A 1 96 ? -14.454 5.027 -1.322 1.00 89.69 96 ALA A N 1
ATOM 689 C CA . ALA A 1 96 ? -13.006 4.900 -1.220 1.00 89.69 96 ALA A CA 1
ATOM 690 C C . ALA A 1 96 ? -12.450 5.711 -0.041 1.00 89.69 96 ALA A C 1
ATOM 692 O O . ALA A 1 96 ? -12.932 6.804 0.256 1.00 89.69 96 ALA A O 1
ATOM 693 N N . GLN A 1 97 ? -11.417 5.173 0.602 1.00 89.88 97 GLN A N 1
ATOM 694 C CA . GLN A 1 97 ? -10.762 5.787 1.749 1.00 89.88 97 GLN A CA 1
ATOM 695 C C . GLN A 1 97 ? -9.392 6.324 1.371 1.00 89.88 97 GLN A C 1
ATOM 697 O O . GLN A 1 97 ? -8.623 5.656 0.683 1.00 89.88 97 GLN A O 1
ATOM 702 N N . SER A 1 98 ? -9.083 7.532 1.843 1.00 89.19 98 SER A N 1
ATOM 703 C CA . SER A 1 98 ? -7.755 8.118 1.677 1.00 89.19 98 SER A CA 1
ATOM 704 C C . SER A 1 98 ? -6.796 7.496 2.679 1.00 89.19 98 SER A C 1
ATOM 706 O O . SER A 1 98 ? -7.023 7.583 3.880 1.00 89.19 98 SER A O 1
ATOM 708 N N . PHE A 1 99 ? -5.716 6.916 2.189 1.00 91.06 99 PHE A N 1
ATOM 709 C CA . PHE A 1 99 ? -4.584 6.464 2.979 1.00 91.06 99 PHE A CA 1
ATOM 710 C C . PHE A 1 99 ? -3.486 7.516 2.875 1.00 91.06 99 PHE A C 1
ATOM 712 O O . PHE A 1 99 ? -3.354 8.150 1.826 1.00 91.06 99 PHE A O 1
ATOM 719 N N . GLN A 1 100 ? -2.708 7.707 3.937 1.00 90.50 100 GLN A N 1
ATOM 720 C CA . GLN A 1 100 ? -1.517 8.551 3.913 1.00 90.50 100 GLN A CA 1
ATOM 721 C C . GLN A 1 100 ? -0.332 7.829 4.550 1.00 90.50 100 GLN A C 1
ATOM 723 O O . GLN A 1 100 ? -0.446 7.257 5.625 1.00 90.50 100 GLN A O 1
ATOM 728 N N . ILE A 1 101 ? 0.822 7.837 3.895 1.00 90.69 101 ILE A N 1
ATOM 729 C CA . ILE A 1 101 ? 2.041 7.215 4.404 1.00 90.69 101 ILE A CA 1
ATOM 730 C C . ILE A 1 101 ? 3.021 8.297 4.809 1.00 90.69 101 ILE A C 1
ATOM 732 O O . ILE A 1 101 ? 3.326 9.191 4.022 1.00 90.69 101 ILE A O 1
ATOM 736 N N . PHE A 1 102 ? 3.552 8.173 6.016 1.00 89.75 102 PHE A N 1
ATOM 737 C CA . PHE A 1 102 ? 4.574 9.033 6.578 1.00 89.75 102 PHE A CA 1
ATOM 738 C C . PHE A 1 102 ? 5.856 8.263 6.815 1.00 89.75 102 PHE A C 1
ATOM 740 O O . PHE A 1 102 ? 5.859 7.114 7.259 1.00 89.75 102 PHE A O 1
ATOM 747 N N . TYR A 1 103 ? 6.968 8.960 6.635 1.00 88.38 103 TYR A N 1
ATOM 748 C CA . TYR A 1 103 ? 8.271 8.421 6.962 1.00 88.38 103 TYR A CA 1
ATOM 749 C C . TYR A 1 103 ? 8.868 9.116 8.172 1.00 88.38 103 TYR A C 1
ATOM 751 O O . TYR A 1 103 ? 8.689 10.322 8.367 1.00 88.38 103 TYR A O 1
ATOM 759 N N . VAL A 1 104 ? 9.588 8.344 8.980 1.00 88.56 104 VAL A N 1
ATOM 760 C CA . VAL A 1 104 ? 10.197 8.820 10.219 1.00 88.56 104 VAL A CA 1
ATOM 761 C C . VAL A 1 104 ? 11.700 8.916 10.037 1.00 88.56 104 VAL A C 1
ATOM 763 O O . VAL A 1 104 ? 12.353 7.955 9.626 1.00 88.56 104 VAL A O 1
ATOM 766 N N . ASN A 1 105 ? 12.249 10.078 10.367 1.00 86.69 105 ASN A N 1
ATOM 767 C CA . ASN A 1 105 ? 13.688 10.317 10.395 1.00 86.69 105 ASN A CA 1
ATOM 768 C C . ASN A 1 105 ? 14.298 9.913 11.760 1.00 86.69 105 ASN A C 1
ATOM 770 O O . ASN A 1 105 ? 13.564 9.638 12.713 1.00 86.69 105 ASN A O 1
ATOM 774 N N . PRO A 1 106 ? 15.633 9.922 11.926 1.00 87.50 106 PRO A N 1
ATOM 775 C CA . PRO A 1 106 ? 16.256 9.521 13.188 1.00 87.50 106 PRO A CA 1
ATOM 776 C C . PRO A 1 106 ? 15.926 10.439 14.376 1.00 87.50 106 PRO A C 1
ATOM 778 O O . PRO A 1 106 ? 16.091 10.025 15.520 1.00 87.50 106 PRO A O 1
ATOM 781 N N . SER A 1 107 ? 15.438 11.665 14.137 1.00 86.56 107 SER A N 1
ATOM 782 C CA . SER A 1 107 ? 14.944 12.544 15.207 1.00 86.56 107 SER A CA 1
ATOM 783 C C . SER A 1 107 ? 13.532 12.182 15.682 1.00 86.56 107 SER A C 1
ATOM 785 O O . SER A 1 107 ? 13.016 12.827 16.592 1.00 86.56 107 SER A O 1
ATOM 787 N N . GLY A 1 108 ? 12.899 11.168 15.084 1.00 83.75 108 GLY A N 1
ATOM 788 C CA . GLY A 1 108 ? 11.558 10.703 15.434 1.00 83.75 108 GLY A CA 1
ATOM 789 C C . GLY A 1 108 ? 10.430 11.562 14.861 1.00 83.75 108 GLY A C 1
ATOM 790 O O . GLY A 1 108 ? 9.276 11.369 15.236 1.00 83.75 108 GLY A O 1
ATOM 791 N N . SER A 1 109 ? 10.735 12.510 13.975 1.00 84.81 109 SER A N 1
ATOM 792 C CA . SER A 1 109 ? 9.736 13.387 13.361 1.00 84.81 109 SER A CA 1
ATOM 793 C C . SER A 1 109 ? 9.173 12.754 12.090 1.00 84.81 109 SER A C 1
ATOM 795 O O . SER A 1 109 ? 9.930 12.235 11.266 1.00 84.81 109 SER A O 1
ATOM 797 N N . PHE A 1 110 ? 7.850 12.829 11.921 1.00 84.25 110 PHE A N 1
ATOM 798 C CA . PHE A 1 110 ? 7.186 12.477 10.665 1.00 84.25 110 PHE A CA 1
ATOM 799 C C . PHE A 1 110 ? 7.469 13.545 9.606 1.00 84.25 110 PHE A C 1
ATOM 801 O O . PHE A 1 110 ? 7.396 14.744 9.883 1.00 84.25 110 PHE A O 1
ATOM 808 N N . ASN A 1 111 ? 7.804 13.111 8.394 1.00 77.56 111 ASN A N 1
ATOM 809 C CA . ASN A 1 111 ? 8.154 13.999 7.294 1.00 77.56 111 ASN A CA 1
ATOM 810 C C . ASN A 1 111 ? 6.940 14.261 6.382 1.00 77.56 111 ASN A C 1
ATOM 812 O O . ASN A 1 111 ? 6.748 13.571 5.384 1.00 77.56 111 ASN A O 1
ATOM 816 N N . GLU A 1 112 ? 6.122 15.257 6.737 1.00 81.00 112 GLU A N 1
ATOM 817 C CA . GLU A 1 112 ? 4.896 15.635 6.007 1.00 81.00 112 GLU A CA 1
ATOM 818 C C . GLU A 1 112 ? 5.138 15.953 4.515 1.00 81.00 112 GLU A C 1
ATOM 820 O O . GLU A 1 112 ? 4.436 15.377 3.682 1.00 81.00 112 GLU A O 1
ATOM 825 N N . PRO A 1 113 ? 6.148 16.766 4.121 1.00 79.00 113 PRO A N 1
ATOM 826 C CA . PRO A 1 113 ? 6.443 17.021 2.703 1.00 79.00 113 PRO A CA 1
ATOM 827 C C . PRO A 1 113 ? 6.794 15.771 1.893 1.00 79.00 113 PRO A C 1
ATOM 829 O O . PRO A 1 113 ? 6.720 15.771 0.665 1.00 79.00 113 PRO A O 1
ATOM 832 N N . GLN A 1 114 ? 7.230 14.714 2.577 1.00 76.06 114 GLN A N 1
ATOM 833 C CA . GLN A 1 114 ? 7.561 13.440 1.963 1.00 76.06 114 GLN A CA 1
ATOM 834 C C . GLN A 1 114 ? 6.419 12.430 2.094 1.00 76.06 114 GLN A C 1
ATOM 836 O O . GLN A 1 114 ? 6.579 11.304 1.644 1.00 76.06 114 GLN A O 1
ATOM 841 N N . SER A 1 115 ? 5.273 12.783 2.661 1.00 84.06 115 SER A N 1
ATOM 842 C CA . SER A 1 115 ? 4.168 11.837 2.744 1.00 84.06 115 SER A CA 1
ATOM 843 C C . SER A 1 115 ? 3.575 11.506 1.367 1.00 84.06 115 SER A C 1
ATOM 845 O O . SER A 1 115 ? 3.836 12.174 0.355 1.00 84.06 115 SER A O 1
ATOM 847 N N . ARG A 1 116 ? 2.806 10.420 1.321 1.00 82.81 116 ARG A N 1
ATOM 848 C CA . ARG A 1 116 ? 2.110 9.944 0.122 1.00 82.81 116 ARG A CA 1
ATOM 849 C C . ARG A 1 116 ? 0.672 9.653 0.441 1.00 82.81 116 ARG A C 1
ATOM 851 O O . ARG A 1 116 ? 0.428 8.906 1.378 1.00 82.81 116 ARG A O 1
ATOM 858 N N . SER A 1 117 ? -0.241 10.189 -0.357 1.00 86.00 117 SER A N 1
ATOM 859 C CA . SER A 1 117 ? -1.665 9.933 -0.193 1.00 86.00 117 SER A CA 1
ATOM 860 C C . SER A 1 117 ? -2.228 9.208 -1.400 1.00 86.00 117 SER A C 1
ATOM 862 O O . SER A 1 117 ? -1.877 9.517 -2.538 1.00 86.00 117 SER A O 1
ATOM 864 N N . PHE A 1 118 ? -3.120 8.260 -1.147 1.00 85.69 118 PHE A N 1
ATOM 865 C CA . PHE A 1 118 ? -3.782 7.474 -2.181 1.00 85.69 118 PHE A CA 1
ATOM 866 C C . PHE A 1 118 ? -5.160 7.029 -1.730 1.00 85.69 118 PHE A C 1
ATOM 868 O O . PHE A 1 118 ? -5.473 7.090 -0.549 1.00 85.69 118 PHE A O 1
ATOM 875 N N . SER A 1 119 ? -6.011 6.622 -2.666 1.00 88.25 119 SER A N 1
ATOM 876 C CA . SER A 1 119 ? -7.370 6.176 -2.353 1.00 88.25 119 SER A CA 1
ATOM 877 C C . SER A 1 119 ? -7.497 4.673 -2.538 1.00 88.25 119 SER A C 1
ATOM 879 O O . SER A 1 119 ? -7.165 4.175 -3.606 1.00 88.25 119 SER A O 1
ATOM 881 N N . VAL A 1 120 ? -8.019 3.973 -1.534 1.00 88.38 120 VAL A N 1
ATOM 882 C CA . VAL A 1 120 ? -8.329 2.539 -1.586 1.00 88.38 120 VAL A CA 1
ATOM 883 C C . VAL A 1 120 ? -9.839 2.368 -1.646 1.00 88.38 120 VAL A C 1
ATOM 885 O O . VAL A 1 120 ? -10.555 2.832 -0.756 1.00 88.38 120 VAL A O 1
ATOM 888 N N . ALA A 1 121 ? -10.340 1.712 -2.689 1.00 90.81 121 ALA A N 1
ATOM 889 C CA . ALA A 1 121 ? -11.760 1.405 -2.801 1.00 90.81 121 ALA A CA 1
ATOM 890 C C . ALA A 1 121 ? -12.088 0.130 -2.006 1.00 90.81 121 ALA A C 1
ATOM 892 O O . ALA A 1 121 ? -11.367 -0.862 -2.133 1.00 90.81 121 ALA A O 1
ATOM 893 N N . PRO A 1 122 ? -13.158 0.122 -1.190 1.00 93.69 122 PRO A N 1
ATOM 894 C CA . PRO A 1 122 ? -13.534 -1.076 -0.463 1.00 93.69 122 PRO A CA 1
ATOM 895 C C . PRO A 1 122 ? -14.191 -2.114 -1.383 1.00 93.69 122 PRO A C 1
ATOM 897 O O . PRO A 1 122 ? -14.825 -1.768 -2.380 1.00 93.69 122 PRO A O 1
ATOM 900 N N . ASN A 1 123 ? -14.134 -3.382 -0.979 1.00 94.19 123 ASN A N 1
ATOM 901 C CA . ASN A 1 123 ? -14.839 -4.515 -1.584 1.00 94.19 123 ASN A CA 1
ATOM 902 C C . ASN A 1 123 ? -14.410 -4.864 -3.022 1.00 94.19 123 ASN A C 1
ATOM 904 O O . ASN A 1 123 ? -15.194 -5.463 -3.761 1.00 94.19 123 ASN A O 1
ATOM 908 N N . LEU A 1 124 ? -13.181 -4.519 -3.420 1.00 90.69 124 LEU A N 1
ATOM 909 C CA . LEU A 1 124 ? -12.583 -4.973 -4.685 1.00 90.69 124 LEU A CA 1
ATOM 910 C C . LEU A 1 124 ? -11.774 -6.274 -4.539 1.00 90.69 124 LEU A C 1
ATOM 912 O O . LEU A 1 124 ? -11.280 -6.800 -5.535 1.00 90.69 124 LEU A O 1
ATOM 916 N N . GLY A 1 125 ? -11.669 -6.803 -3.316 1.00 90.56 125 GLY A N 1
ATOM 917 C CA . GLY A 1 125 ? -10.683 -7.820 -2.967 1.00 90.56 125 GLY A CA 1
ATOM 918 C C . GLY A 1 125 ? -9.296 -7.198 -2.779 1.00 90.56 125 GLY A C 1
ATOM 919 O O . GLY A 1 125 ? -9.184 -5.966 -2.690 1.00 90.56 125 GLY A O 1
ATOM 920 N N . PRO A 1 126 ? -8.241 -8.031 -2.723 1.00 89.56 126 PRO A N 1
ATOM 921 C CA . PRO A 1 126 ? -6.906 -7.521 -2.479 1.00 89.56 126 PRO A CA 1
ATOM 922 C C . PRO A 1 126 ? -6.431 -6.590 -3.605 1.00 89.56 126 PRO A C 1
ATOM 924 O O . PRO A 1 126 ? -6.815 -6.680 -4.773 1.00 89.56 126 PRO A O 1
ATOM 927 N N . GLN A 1 127 ? -5.637 -5.609 -3.215 1.00 86.62 127 GLN A N 1
ATOM 928 C CA . GLN A 1 127 ? -5.184 -4.500 -4.036 1.00 86.62 127 GLN A CA 1
ATOM 929 C C . GLN A 1 127 ? -3.701 -4.286 -3.765 1.00 86.62 127 GLN A C 1
ATOM 931 O O . GLN A 1 127 ? -3.270 -4.264 -2.611 1.00 86.62 127 GLN A O 1
ATOM 936 N N . THR A 1 128 ? -2.927 -4.091 -4.830 1.00 83.44 128 THR A N 1
ATOM 937 C CA . THR A 1 128 ? -1.507 -3.752 -4.720 1.00 83.44 128 THR A CA 1
ATOM 938 C C . THR A 1 128 ? -1.339 -2.265 -4.985 1.00 83.44 128 THR A C 1
ATOM 940 O O . THR A 1 128 ? -1.757 -1.746 -6.025 1.00 83.44 128 THR A O 1
ATOM 943 N N . VAL A 1 129 ? -0.731 -1.577 -4.025 1.00 81.56 129 VAL A N 1
ATOM 944 C CA . VAL A 1 129 ? -0.362 -0.169 -4.118 1.00 81.56 129 VAL A CA 1
ATOM 945 C C . VAL A 1 129 ? 1.149 -0.075 -4.133 1.00 81.56 129 VAL A C 1
ATOM 947 O O . VAL A 1 129 ? 1.807 -0.474 -3.175 1.00 81.56 129 VAL A O 1
ATOM 950 N N . VAL A 1 130 ? 1.690 0.472 -5.217 1.00 76.81 130 VAL A N 1
ATOM 951 C CA . VAL A 1 130 ? 3.131 0.660 -5.393 1.00 76.81 130 VAL A CA 1
ATOM 952 C C . VAL A 1 130 ? 3.412 2.130 -5.643 1.00 76.81 130 VAL A C 1
ATOM 954 O O . VAL A 1 130 ? 2.702 2.781 -6.418 1.00 76.81 130 VAL A O 1
ATOM 957 N N . PHE A 1 131 ? 4.432 2.674 -4.985 1.00 77.19 131 PHE A N 1
ATOM 958 C CA . PHE A 1 131 ? 4.875 4.024 -5.294 1.00 77.19 131 PHE A CA 1
ATOM 959 C C . PHE A 1 131 ? 6.339 4.309 -4.997 1.00 77.19 131 PHE A C 1
ATOM 961 O O . PHE A 1 131 ? 6.917 3.855 -4.009 1.00 77.19 131 PHE A O 1
ATOM 968 N N . ASP A 1 132 ? 6.878 5.168 -5.853 1.00 74.94 132 ASP A N 1
ATOM 969 C CA . ASP A 1 132 ? 8.236 5.674 -5.811 1.00 74.94 132 ASP A CA 1
ATOM 970 C C . ASP A 1 132 ? 8.461 6.617 -4.609 1.00 74.94 132 ASP A C 1
ATOM 972 O O . ASP A 1 132 ? 7.760 7.631 -4.405 1.00 74.94 132 ASP A O 1
ATOM 976 N N . MET A 1 133 ? 9.468 6.271 -3.808 1.00 74.56 133 MET A N 1
ATOM 977 C CA . MET A 1 133 ? 9.940 7.023 -2.650 1.00 74.56 133 MET A CA 1
ATOM 978 C C . MET A 1 133 ? 11.107 7.963 -2.970 1.00 74.56 133 MET A C 1
ATOM 980 O O . MET A 1 133 ? 11.606 8.603 -2.040 1.00 74.56 133 MET A O 1
ATOM 984 N N . THR A 1 134 ? 11.507 8.102 -4.236 1.00 71.12 134 THR A N 1
ATOM 985 C CA . THR A 1 134 ? 12.709 8.816 -4.672 1.00 71.12 134 THR A CA 1
ATOM 986 C C . THR A 1 134 ? 12.849 10.186 -4.005 1.00 71.12 134 THR A C 1
ATOM 988 O O . THR A 1 134 ? 11.877 10.961 -3.934 1.00 71.12 134 THR A O 1
ATOM 991 N N . PRO A 1 135 ? 14.054 10.524 -3.500 1.00 59.66 135 PRO A N 1
ATOM 992 C CA . PRO A 1 135 ? 14.237 11.666 -2.602 1.00 59.66 135 PRO A CA 1
ATOM 993 C C . PRO A 1 135 ? 14.098 13.011 -3.318 1.00 59.66 135 PRO A C 1
ATOM 995 O O . PRO A 1 135 ? 13.836 14.029 -2.680 1.00 59.66 135 PRO A O 1
ATOM 998 N N . VAL A 1 136 ? 14.283 13.022 -4.641 1.00 59.03 136 VAL A N 1
ATOM 999 C CA . VAL A 1 136 ? 14.225 14.213 -5.491 1.00 59.03 136 VAL A CA 1
ATOM 1000 C C . VAL A 1 136 ? 13.150 14.008 -6.549 1.00 59.03 136 VAL A C 1
ATOM 1002 O O . VAL A 1 136 ? 13.406 13.512 -7.638 1.00 59.03 136 VAL A O 1
ATOM 1005 N N . GLN A 1 137 ? 11.931 14.423 -6.226 1.00 60.75 137 GLN A N 1
ATOM 1006 C CA . GLN A 1 137 ? 10.863 14.589 -7.211 1.00 60.75 137 GLN A CA 1
ATOM 1007 C C . GLN A 1 137 ? 10.582 16.089 -7.395 1.00 60.75 137 GLN A C 1
ATOM 1009 O O . GLN A 1 137 ? 10.889 16.864 -6.487 1.00 60.75 137 GLN A O 1
ATOM 1014 N N . PRO A 1 138 ? 9.981 16.536 -8.517 1.00 52.12 138 PRO A N 1
ATOM 1015 C CA . PRO A 1 138 ? 9.799 17.961 -8.847 1.00 52.12 138 PRO A CA 1
ATOM 1016 C C . PRO A 1 138 ? 9.061 18.823 -7.803 1.00 52.12 138 PRO A C 1
ATOM 1018 O O . PRO A 1 138 ? 9.043 20.046 -7.916 1.00 52.12 138 PRO A O 1
ATOM 1021 N N . THR A 1 139 ? 8.472 18.206 -6.777 1.00 58.91 139 THR A N 1
ATOM 1022 C CA . THR A 1 139 ? 7.750 18.848 -5.669 1.00 58.91 139 THR A CA 1
ATOM 1023 C C . THR A 1 139 ? 8.339 18.545 -4.286 1.00 58.91 139 THR A C 1
ATOM 1025 O O . THR A 1 139 ? 7.746 18.926 -3.277 1.00 58.91 139 THR A O 1
ATOM 1028 N N . ARG A 1 140 ? 9.490 17.862 -4.202 1.00 62.28 140 ARG A N 1
ATOM 1029 C CA . ARG A 1 140 ? 10.025 17.323 -2.943 1.00 62.28 140 ARG A CA 1
ATOM 1030 C C . ARG A 1 140 ? 11.400 17.888 -2.622 1.00 62.28 140 ARG A C 1
ATOM 1032 O O . ARG A 1 140 ? 12.279 17.979 -3.472 1.00 62.28 140 ARG A O 1
ATOM 1039 N N . THR A 1 141 ? 11.587 18.253 -1.357 1.00 65.94 141 THR A N 1
ATOM 1040 C CA . THR A 1 141 ? 12.915 18.558 -0.818 1.00 65.94 141 THR A CA 1
ATOM 1041 C C . THR A 1 141 ? 13.724 17.272 -0.740 1.00 65.94 141 THR A C 1
ATOM 1043 O O . THR A 1 141 ? 13.194 16.276 -0.251 1.00 65.94 141 THR A O 1
ATOM 1046 N N . THR A 1 142 ? 14.996 17.300 -1.133 1.00 68.69 142 THR A N 1
ATOM 1047 C CA . THR A 1 142 ? 15.897 16.158 -0.946 1.00 68.69 142 THR A CA 1
ATOM 1048 C C . THR A 1 142 ? 15.844 15.677 0.500 1.00 68.69 142 THR A C 1
ATOM 1050 O O . THR A 1 142 ? 16.035 16.469 1.428 1.00 68.69 142 THR A O 1
ATOM 1053 N N . TRP A 1 143 ? 15.573 14.389 0.702 1.00 70.88 143 TRP A N 1
ATOM 1054 C CA . TRP A 1 143 ? 15.681 13.783 2.019 1.00 70.88 143 TRP A CA 1
ATOM 1055 C C . TRP A 1 143 ? 17.059 13.140 2.180 1.00 70.88 143 TRP A C 1
ATOM 1057 O O . TRP A 1 143 ? 17.350 12.098 1.614 1.00 70.88 143 TRP A O 1
ATOM 1067 N N . GLU A 1 144 ? 17.924 13.758 2.981 1.00 74.38 144 GLU A N 1
ATOM 1068 C CA . GLU A 1 144 ? 19.191 13.145 3.386 1.00 74.38 144 GLU A CA 1
ATOM 1069 C C . GLU A 1 144 ? 19.025 12.376 4.710 1.00 74.38 144 GLU A C 1
ATOM 1071 O O . GLU A 1 144 ? 18.387 12.862 5.649 1.00 74.38 144 GLU A O 1
ATOM 1076 N N . GLY A 1 145 ? 19.607 11.175 4.808 1.00 80.31 145 GLY A N 1
ATOM 1077 C CA . GLY A 1 145 ? 19.675 10.404 6.056 1.00 80.31 145 GLY A CA 1
ATOM 1078 C C . GLY A 1 145 ? 19.091 8.993 5.975 1.00 80.31 145 GLY A C 1
ATOM 1079 O O . GLY A 1 145 ? 19.255 8.299 4.973 1.00 80.31 145 GLY A O 1
ATOM 1080 N N . THR A 1 146 ? 18.457 8.552 7.064 1.00 86.56 146 THR A N 1
ATOM 1081 C CA . THR A 1 146 ? 17.932 7.187 7.236 1.00 86.56 146 THR A CA 1
ATOM 1082 C C . THR A 1 146 ? 16.458 7.229 7.617 1.00 86.56 146 THR A C 1
ATOM 1084 O O . THR A 1 146 ? 16.070 7.945 8.541 1.00 86.56 146 THR A O 1
ATOM 1087 N N . ILE A 1 147 ? 15.646 6.433 6.933 1.00 88.12 147 ILE A N 1
ATOM 1088 C CA . ILE A 1 147 ? 14.272 6.125 7.319 1.00 88.12 147 ILE A CA 1
ATOM 1089 C C . ILE A 1 147 ? 14.333 5.091 8.438 1.00 88.12 147 ILE A C 1
ATOM 1091 O O . ILE A 1 147 ? 14.875 4.001 8.245 1.00 88.12 147 ILE A O 1
ATOM 1095 N N . VAL A 1 148 ? 13.790 5.436 9.605 1.00 92.19 148 VAL A N 1
ATOM 1096 C CA . VAL A 1 148 ? 13.838 4.564 10.791 1.00 92.19 148 VAL A CA 1
ATOM 1097 C C . VAL A 1 148 ? 12.511 3.885 11.102 1.00 92.19 148 VAL A C 1
ATOM 1099 O O . VAL A 1 148 ? 12.504 2.887 11.817 1.00 92.19 148 VAL A O 1
ATOM 1102 N N . LYS A 1 149 ? 11.398 4.416 10.580 1.00 93.62 149 LYS A N 1
ATOM 1103 C CA . LYS A 1 149 ? 10.053 3.822 10.630 1.00 93.62 149 LYS A CA 1
ATOM 1104 C C . LYS A 1 149 ? 9.198 4.323 9.468 1.00 93.62 149 LYS A C 1
ATOM 1106 O O . LYS A 1 149 ? 9.434 5.417 8.946 1.00 93.62 149 LYS A O 1
ATOM 1111 N N . VAL A 1 150 ? 8.159 3.561 9.156 1.00 92.75 150 VAL A N 1
ATOM 1112 C CA . VAL A 1 150 ? 7.014 3.980 8.347 1.00 92.75 150 VAL A CA 1
ATOM 1113 C C . VAL A 1 150 ? 5.792 4.070 9.254 1.00 92.75 150 VAL A C 1
ATOM 1115 O O . VAL A 1 150 ? 5.586 3.227 10.127 1.00 92.75 150 VAL A O 1
ATOM 1118 N N . ARG A 1 151 ? 4.986 5.106 9.058 1.00 93.75 151 ARG A N 1
ATOM 1119 C CA . ARG A 1 151 ? 3.644 5.230 9.619 1.00 93.75 151 ARG A CA 1
ATOM 1120 C C . ARG A 1 151 ? 2.660 5.196 8.459 1.00 93.75 151 ARG A C 1
ATOM 1122 O O . ARG A 1 151 ? 2.850 5.904 7.477 1.00 93.75 151 ARG A O 1
ATOM 1129 N N . ILE A 1 152 ? 1.643 4.362 8.578 1.00 94.00 152 ILE A N 1
ATOM 1130 C CA . ILE A 1 152 ? 0.568 4.232 7.605 1.00 94.00 152 ILE A CA 1
ATOM 1131 C C . ILE A 1 152 ? -0.692 4.716 8.286 1.00 94.00 152 ILE A C 1
ATOM 1133 O O . ILE A 1 152 ? -1.038 4.195 9.347 1.00 94.00 152 ILE A O 1
ATOM 1137 N N . ASP A 1 153 ? -1.365 5.661 7.648 1.00 93.06 153 ASP A N 1
ATOM 1138 C CA . ASP A 1 153 ? -2.623 6.222 8.099 1.00 93.06 153 ASP A CA 1
ATOM 1139 C C . ASP A 1 153 ? -3.734 5.757 7.172 1.00 93.06 153 ASP A C 1
ATOM 1141 O O . ASP A 1 153 ? -3.980 6.373 6.131 1.00 93.06 153 ASP A O 1
ATOM 1145 N N . PRO A 1 154 ? -4.361 4.616 7.473 1.00 90.88 154 PRO A N 1
ATOM 1146 C CA . PRO A 1 154 ? -5.411 4.078 6.639 1.00 90.88 154 PRO A CA 1
ATOM 1147 C C . PRO A 1 154 ? -6.706 4.825 6.986 1.00 90.88 154 PRO A C 1
ATOM 1149 O O . PRO A 1 154 ? -7.357 4.536 7.984 1.00 90.88 154 PRO A O 1
ATOM 1152 N N . GLY A 1 155 ? -7.085 5.827 6.199 1.00 87.25 155 GLY A N 1
ATOM 1153 C CA . GLY A 1 155 ? -8.284 6.640 6.426 1.00 87.25 155 GLY A CA 1
ATOM 1154 C C . GLY A 1 155 ? -7.978 8.084 6.837 1.00 87.25 155 GLY A C 1
ATOM 1155 O O . GLY A 1 155 ? -7.026 8.376 7.552 1.00 87.25 155 GLY A O 1
ATOM 1156 N N . GLY A 1 156 ? -8.822 9.016 6.390 1.00 75.50 156 GLY A N 1
ATOM 1157 C CA . GLY A 1 156 ? -8.690 10.432 6.729 1.00 75.50 156 GLY A CA 1
ATOM 1158 C C . GLY A 1 156 ? -9.279 10.771 8.102 1.00 75.50 156 GLY A C 1
ATOM 1159 O O . GLY A 1 156 ? -10.352 10.291 8.469 1.00 75.50 156 GLY A O 1
ATOM 1160 N N . ASN A 1 157 ? -8.630 11.684 8.828 1.00 66.19 157 ASN A N 1
ATOM 1161 C CA . ASN A 1 157 ? -9.091 12.164 10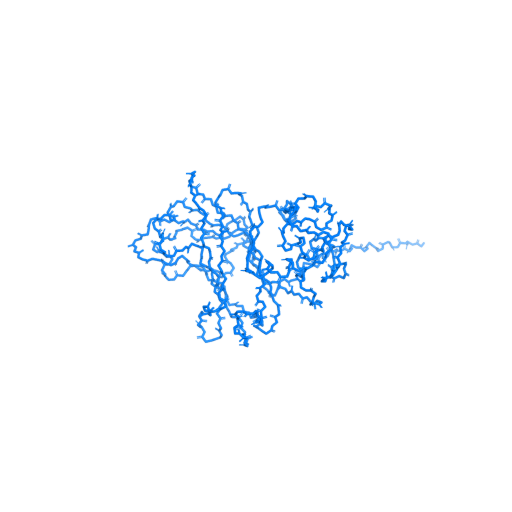.139 1.00 66.19 157 ASN A CA 1
ATOM 1162 C C . ASN A 1 157 ? -10.460 12.886 10.107 1.00 66.19 157 ASN A C 1
ATOM 1164 O O . ASN A 1 157 ? -11.165 12.924 11.115 1.00 66.19 157 ASN A O 1
ATOM 1168 N N . ALA A 1 158 ? -10.850 13.452 8.959 1.00 59.94 158 ALA A N 1
ATOM 1169 C CA . ALA A 1 158 ? -12.032 14.302 8.826 1.00 59.94 158 ALA A CA 1
ATOM 1170 C C . ALA A 1 158 ? -13.352 13.521 8.925 1.00 59.94 158 ALA A C 1
ATOM 1172 O O . ALA A 1 158 ? -14.356 14.073 9.372 1.00 59.94 158 ALA A O 1
ATOM 1173 N N . ASN A 1 159 ? -13.330 12.232 8.575 1.00 63.78 159 ASN A N 1
ATOM 1174 C CA . ASN A 1 159 ? -14.519 11.388 8.454 1.00 63.78 159 ASN A CA 1
ATOM 1175 C C . ASN A 1 159 ? -14.444 10.155 9.369 1.00 63.78 159 ASN A C 1
ATOM 1177 O O . ASN A 1 159 ? -14.977 9.093 9.064 1.00 63.78 159 ASN A O 1
ATOM 1181 N N . ALA A 1 160 ? -13.807 10.317 10.528 1.00 67.06 160 ALA A N 1
ATOM 1182 C CA . ALA A 1 160 ? -13.624 9.324 11.583 1.00 67.06 160 ALA A CA 1
ATOM 1183 C C . ALA A 1 160 ? -14.853 8.413 11.844 1.00 67.06 160 ALA A C 1
ATOM 1185 O O . ALA A 1 160 ? -14.718 7.201 11.998 1.00 67.06 160 ALA A O 1
ATOM 1186 N N . THR A 1 161 ? -16.067 8.969 11.867 1.00 74.44 161 THR A N 1
ATOM 1187 C CA . THR A 1 161 ? -17.303 8.193 12.090 1.00 74.44 161 THR A CA 1
ATOM 1188 C C . THR A 1 161 ? -17.742 7.384 10.865 1.00 74.44 161 THR A C 1
ATOM 1190 O O . THR A 1 161 ? -18.367 6.340 11.023 1.00 74.44 161 THR A O 1
ATOM 1193 N N . GLU A 1 162 ? -17.422 7.838 9.653 1.00 81.88 162 GLU A N 1
ATOM 1194 C CA . GLU A 1 162 ? -17.770 7.158 8.396 1.00 81.88 162 GLU A CA 1
ATOM 1195 C C . GLU A 1 162 ? -16.899 5.926 8.142 1.00 81.88 162 GLU A C 1
ATOM 1197 O O . GLU A 1 162 ? -17.292 5.057 7.370 1.00 81.88 162 GLU A O 1
ATOM 1202 N N . LEU A 1 163 ? -15.749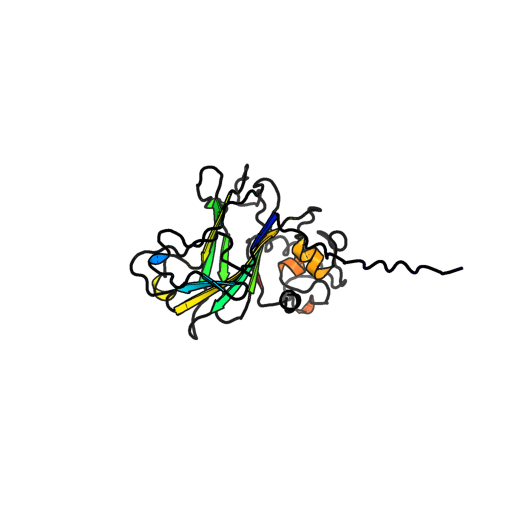 5.834 8.816 1.00 87.62 163 LEU A N 1
ATOM 1203 C CA . LEU A 1 163 ? -14.881 4.660 8.785 1.00 87.62 163 LEU A CA 1
ATOM 1204 C C . LEU A 1 163 ? -15.466 3.481 9.570 1.00 87.62 163 LEU A C 1
ATOM 1206 O O . LEU A 1 163 ? -15.080 2.345 9.325 1.00 87.62 163 LEU A O 1
ATOM 1210 N N . ALA A 1 164 ? -16.385 3.709 10.513 1.00 90.56 164 ALA A N 1
ATOM 1211 C CA . ALA A 1 164 ? -16.921 2.633 11.340 1.00 90.56 164 ALA A CA 1
ATOM 1212 C C . ALA A 1 164 ? -17.585 1.538 10.482 1.00 90.56 164 ALA A C 1
ATOM 1214 O O . ALA A 1 164 ? -18.470 1.812 9.671 1.00 90.56 164 ALA A O 1
ATOM 1215 N N . GLY A 1 165 ? -17.175 0.284 10.689 1.00 91.31 165 GLY A N 1
ATOM 1216 C CA . GLY A 1 165 ? -17.651 -0.867 9.918 1.00 91.31 165 GLY A CA 1
ATOM 1217 C C . GLY A 1 165 ? -16.796 -1.227 8.701 1.00 91.31 165 GLY A C 1
ATOM 1218 O O . GLY A 1 165 ? -17.134 -2.185 8.006 1.00 91.31 165 GLY A O 1
ATOM 1219 N N . TYR A 1 166 ? -15.702 -0.505 8.452 1.00 95.69 166 TYR A N 1
ATOM 1220 C CA . TYR A 1 166 ? -14.656 -0.959 7.541 1.00 95.69 166 TYR A CA 1
ATOM 1221 C C . TYR A 1 166 ? -13.731 -1.948 8.270 1.00 95.69 166 TYR A C 1
ATOM 1223 O O . TYR A 1 166 ? -13.539 -1.856 9.486 1.00 95.69 166 TYR A O 1
ATOM 1231 N N . ARG A 1 167 ? -13.099 -2.850 7.523 1.00 96.44 167 ARG A N 1
ATOM 1232 C CA . ARG A 1 167 ? -11.963 -3.661 7.971 1.00 96.44 167 ARG A CA 1
ATOM 1233 C C . ARG A 1 167 ? -10.829 -3.503 6.972 1.00 96.44 167 ARG A C 1
ATOM 1235 O O . ARG A 1 167 ? -11.048 -3.646 5.772 1.00 96.44 167 ARG A O 1
ATOM 1242 N N . CYS A 1 168 ? -9.643 -3.193 7.483 1.00 96.75 168 CYS A N 1
ATOM 1243 C CA . CYS A 1 168 ? -8.428 -3.045 6.693 1.00 96.75 168 CYS A CA 1
ATOM 1244 C C . CYS A 1 168 ? -7.457 -4.160 7.067 1.00 96.75 168 CYS A C 1
ATOM 1246 O O . CYS A 1 168 ? -7.203 -4.393 8.252 1.00 96.75 168 CYS A O 1
ATOM 1248 N N . GLU A 1 169 ? -6.903 -4.815 6.057 1.00 97.38 169 GLU A N 1
ATOM 1249 C CA . GLU A 1 169 ? -5.916 -5.879 6.203 1.00 97.38 169 GLU A CA 1
ATOM 1250 C C . GLU A 1 169 ? -4.753 -5.623 5.251 1.00 97.38 169 GLU A C 1
ATOM 1252 O O . GLU A 1 169 ? -4.964 -5.177 4.129 1.00 97.38 169 GLU A O 1
ATOM 1257 N N . PHE A 1 170 ? -3.535 -5.891 5.707 1.00 96.56 170 PHE A N 1
ATOM 1258 C CA . PHE A 1 170 ? -2.329 -5.880 4.893 1.00 96.56 170 PHE A CA 1
ATOM 1259 C C . PHE A 1 170 ? -1.764 -7.294 4.863 1.00 96.56 170 PHE A C 1
ATOM 1261 O O . PHE A 1 170 ? -1.433 -7.848 5.913 1.00 96.56 170 PHE A O 1
ATOM 1268 N N . ASP A 1 171 ? -1.656 -7.850 3.666 1.00 94.94 171 ASP A N 1
ATOM 1269 C CA . ASP A 1 171 ? -1.006 -9.125 3.382 1.00 94.94 171 ASP A CA 1
ATOM 1270 C C . ASP A 1 171 ? 0.516 -8.926 3.332 1.00 94.94 171 ASP A C 1
ATOM 1272 O O . ASP A 1 171 ? 1.282 -9.701 3.900 1.00 94.94 171 ASP A O 1
ATOM 1276 N N . ARG A 1 172 ? 0.965 -7.821 2.719 1.00 92.00 172 ARG A N 1
ATOM 1277 C CA . ARG A 1 172 ? 2.388 -7.497 2.577 1.00 92.00 172 ARG A CA 1
ATOM 1278 C C . ARG A 1 172 ? 2.641 -6.003 2.694 1.00 92.00 172 ARG A C 1
ATOM 1280 O O . ARG A 1 172 ? 1.935 -5.186 2.105 1.00 92.00 172 ARG A O 1
ATOM 1287 N N . ILE A 1 173 ? 3.696 -5.647 3.422 1.00 93.44 173 ILE A N 1
ATOM 1288 C CA . ILE A 1 173 ? 4.265 -4.296 3.435 1.00 93.44 173 ILE A CA 1
ATOM 1289 C C . ILE A 1 173 ? 5.762 -4.420 3.172 1.00 93.44 173 ILE A C 1
ATOM 1291 O O . ILE A 1 173 ? 6.478 -5.024 3.971 1.00 93.44 173 ILE A O 1
ATOM 1295 N N . ALA A 1 174 ? 6.248 -3.838 2.079 1.00 90.81 174 ALA A N 1
ATOM 1296 C CA . ALA A 1 174 ? 7.650 -3.930 1.687 1.00 90.81 174 ALA A CA 1
ATOM 1297 C C . ALA A 1 174 ? 8.206 -2.587 1.206 1.00 90.81 174 ALA A C 1
ATOM 1299 O O . ALA A 1 174 ? 7.485 -1.770 0.639 1.00 90.81 174 ALA A O 1
ATOM 1300 N N . ILE A 1 175 ? 9.501 -2.367 1.441 1.00 88.00 175 ILE A N 1
ATOM 1301 C CA . ILE A 1 175 ? 10.281 -1.296 0.813 1.00 88.00 175 ILE A CA 1
ATOM 1302 C C . ILE A 1 175 ? 11.317 -1.962 -0.083 1.00 88.00 175 ILE A C 1
ATOM 1304 O O . ILE A 1 175 ? 12.255 -2.568 0.432 1.00 88.00 175 ILE A O 1
ATOM 1308 N N . THR A 1 176 ? 11.142 -1.867 -1.392 1.00 85.12 176 THR A N 1
ATOM 1309 C CA . THR A 1 176 ? 11.974 -2.529 -2.402 1.00 85.12 176 THR A CA 1
ATOM 1310 C C . THR A 1 176 ? 12.984 -1.548 -2.997 1.00 85.12 176 THR A C 1
ATOM 1312 O O . THR A 1 176 ? 12.832 -0.330 -2.862 1.00 85.12 176 THR A O 1
ATOM 1315 N N . ASP A 1 177 ? 14.049 -2.077 -3.597 1.00 84.00 177 ASP A N 1
ATOM 1316 C CA . ASP A 1 177 ? 15.083 -1.289 -4.278 1.00 84.00 177 ASP A CA 1
ATOM 1317 C C . ASP A 1 177 ? 14.784 -1.190 -5.792 1.00 84.00 177 ASP A C 1
ATOM 1319 O O . ASP A 1 177 ? 13.815 -1.765 -6.288 1.00 84.00 177 ASP A O 1
ATOM 1323 N N . ASP A 1 178 ? 15.608 -0.410 -6.486 1.00 81.06 178 ASP A N 1
ATOM 1324 C CA . ASP A 1 178 ? 15.816 -0.411 -7.938 1.00 81.06 178 ASP A CA 1
ATOM 1325 C C . ASP A 1 178 ? 17.349 -0.489 -8.123 1.00 81.06 178 ASP A C 1
ATOM 1327 O O . ASP A 1 178 ? 18.100 0.437 -7.765 1.00 81.06 178 ASP A O 1
ATOM 1331 N N . THR A 1 179 ? 17.843 -1.680 -8.462 1.00 84.69 179 THR A N 1
ATOM 1332 C CA . THR A 1 179 ? 19.265 -2.033 -8.369 1.00 84.69 179 THR A CA 1
ATOM 1333 C C . THR A 1 179 ? 20.080 -1.488 -9.541 1.00 84.69 179 THR A C 1
ATOM 1335 O O . THR A 1 179 ? 21.187 -0.972 -9.322 1.00 84.69 179 THR A O 1
ATOM 1338 N N . ASP A 1 180 ? 19.558 -1.592 -10.757 1.00 84.25 180 ASP A N 1
ATOM 1339 C CA . ASP A 1 180 ? 20.133 -1.107 -12.025 1.00 84.25 180 ASP A CA 1
ATOM 1340 C C . ASP A 1 180 ? 19.784 0.360 -12.323 1.00 84.25 180 ASP A C 1
ATOM 1342 O O . ASP A 1 180 ? 20.551 1.020 -13.035 1.00 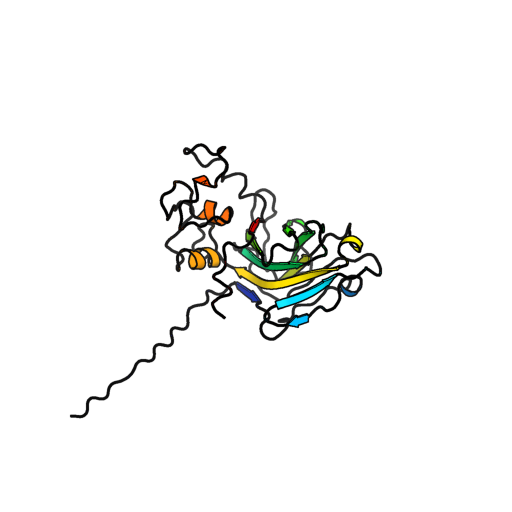84.25 180 ASP A O 1
ATOM 1346 N N . ARG A 1 181 ? 18.775 0.921 -11.646 1.00 82.31 181 ARG A N 1
ATOM 1347 C CA . ARG A 1 181 ? 18.375 2.338 -11.668 1.00 82.31 181 ARG A CA 1
ATOM 1348 C C . ARG A 1 181 ? 17.775 2.764 -12.991 1.00 82.31 181 ARG A C 1
ATOM 1350 O O . ARG A 1 181 ? 18.108 3.842 -13.507 1.00 82.31 181 ARG A O 1
ATOM 1357 N N . ASP A 1 182 ? 16.928 1.918 -13.543 1.00 78.81 182 ASP A N 1
ATOM 1358 C CA . ASP A 1 182 ? 16.216 2.205 -14.777 1.00 78.81 182 ASP A CA 1
ATOM 1359 C C . ASP A 1 182 ? 14.793 2.751 -14.561 1.00 78.81 182 ASP A C 1
ATOM 1361 O O . ASP A 1 182 ? 14.153 3.207 -15.515 1.00 78.81 182 ASP A O 1
ATOM 1365 N N . GLY A 1 183 ? 14.339 2.838 -13.307 1.00 77.12 183 GLY A N 1
ATOM 1366 C CA . GLY A 1 183 ? 13.026 3.359 -12.945 1.00 77.12 183 GLY A CA 1
ATOM 1367 C C . GLY A 1 183 ? 11.917 2.306 -12.942 1.00 77.12 183 GLY A C 1
ATOM 1368 O O . GLY A 1 183 ? 10.745 2.672 -12.786 1.00 77.12 183 GLY A O 1
ATOM 1369 N N . ILE A 1 184 ? 12.257 1.027 -13.092 1.00 78.38 184 ILE A N 1
ATOM 1370 C CA . ILE A 1 184 ? 11.420 -0.117 -12.740 1.00 78.38 184 ILE A CA 1
ATOM 1371 C C . ILE A 1 184 ? 11.972 -0.677 -11.427 1.00 78.38 184 ILE A C 1
ATOM 1373 O O . ILE A 1 184 ? 13.166 -0.653 -11.174 1.00 78.38 184 ILE A O 1
ATOM 1377 N N . ASN A 1 185 ? 11.099 -1.106 -10.514 1.00 81.06 185 ASN A N 1
ATOM 1378 C CA . ASN A 1 185 ? 11.597 -1.682 -9.271 1.00 81.06 185 ASN A CA 1
ATOM 1379 C C . ASN A 1 185 ? 11.917 -3.170 -9.429 1.00 81.06 185 ASN A C 1
ATOM 1381 O O . ASN A 1 185 ? 11.209 -3.913 -10.113 1.00 81.06 185 ASN A O 1
ATOM 1385 N N . ASP A 1 186 ? 12.896 -3.594 -8.639 1.00 82.38 186 ASP A N 1
ATOM 1386 C CA . ASP A 1 186 ? 13.407 -4.955 -8.524 1.00 82.38 186 ASP A CA 1
ATOM 1387 C C . ASP A 1 186 ? 12.316 -6.046 -8.431 1.00 82.38 186 ASP A C 1
ATOM 1389 O O . ASP A 1 186 ? 12.499 -7.184 -8.880 1.00 82.38 186 ASP A O 1
ATOM 1393 N N . ASP A 1 187 ? 11.214 -5.750 -7.738 1.00 78.38 187 ASP A N 1
ATOM 1394 C CA . ASP A 1 187 ? 10.117 -6.691 -7.507 1.00 78.38 187 ASP A CA 1
ATOM 1395 C C . ASP A 1 187 ? 9.266 -6.867 -8.770 1.00 78.38 187 ASP A C 1
ATOM 1397 O O . ASP A 1 187 ? 8.870 -7.986 -9.098 1.00 78.38 187 ASP A O 1
ATOM 1401 N N . LEU A 1 188 ? 8.996 -5.771 -9.480 1.00 80.81 188 LEU A N 1
ATOM 1402 C CA . LEU A 1 188 ? 8.202 -5.742 -10.704 1.00 80.81 188 LEU A CA 1
ATOM 1403 C C . LEU A 1 188 ? 8.974 -6.357 -11.867 1.00 80.81 188 LEU A C 1
ATOM 1405 O O . LEU A 1 188 ? 8.400 -7.154 -12.608 1.00 80.81 188 LEU A O 1
ATOM 1409 N N . GLU A 1 189 ? 10.270 -6.075 -11.983 1.00 87.06 189 GLU A N 1
ATOM 1410 C CA . GLU A 1 189 ? 11.105 -6.678 -13.021 1.00 87.06 189 GLU A CA 1
ATOM 1411 C C . GLU A 1 189 ? 11.167 -8.198 -12.874 1.00 87.06 189 GLU A C 1
ATOM 1413 O O . GLU A 1 189 ? 10.923 -8.951 -13.815 1.00 87.06 189 GLU A O 1
ATOM 1418 N N . ARG A 1 190 ? 11.378 -8.692 -11.652 1.00 86.00 190 ARG A N 1
ATOM 1419 C CA . ARG A 1 190 ? 11.420 -10.140 -11.414 1.00 86.00 190 ARG A CA 1
ATOM 1420 C C . ARG A 1 190 ? 10.061 -10.800 -11.493 1.00 86.00 190 ARG A C 1
ATOM 1422 O O . ARG A 1 190 ? 9.988 -11.985 -11.816 1.00 86.00 190 ARG A O 1
ATOM 1429 N N . PHE A 1 191 ? 8.999 -10.070 -11.179 1.00 81.94 191 PHE A N 1
ATOM 1430 C CA . PHE A 1 191 ? 7.647 -10.573 -11.343 1.00 81.94 191 PHE A CA 1
ATOM 1431 C C . PHE A 1 191 ? 7.318 -10.804 -12.822 1.00 81.94 191 PHE A C 1
ATOM 1433 O O . PHE A 1 191 ? 6.847 -11.887 -13.172 1.00 81.94 191 PHE A O 1
ATOM 1440 N N . TRP A 1 192 ? 7.591 -9.817 -13.675 1.00 84.75 192 TRP A N 1
ATOM 1441 C CA . TRP A 1 192 ? 7.236 -9.873 -15.092 1.00 84.75 192 TRP A CA 1
ATOM 1442 C C . TRP A 1 192 ? 8.270 -10.617 -15.941 1.00 84.75 192 TRP A C 1
ATOM 1444 O O . TRP A 1 192 ? 7.905 -11.474 -16.742 1.00 84.75 192 TRP A O 1
ATOM 1454 N N . PHE A 1 193 ? 9.557 -10.355 -15.735 1.00 90.88 193 PHE A N 1
ATOM 1455 C CA . PHE A 1 193 ? 10.632 -10.820 -16.615 1.00 90.88 193 PHE A CA 1
ATOM 1456 C C . PHE A 1 193 ? 11.524 -11.893 -15.982 1.00 90.88 193 PHE A C 1
ATOM 1458 O O . PHE A 1 193 ? 12.128 -12.702 -16.685 1.00 90.88 193 PHE A O 1
ATOM 1465 N N . GLY A 1 194 ? 11.554 -11.971 -14.649 1.00 88.88 194 GLY A N 1
ATOM 1466 C CA . GLY A 1 194 ? 12.307 -12.990 -13.907 1.00 88.88 194 GLY A CA 1
ATOM 1467 C C . GLY A 1 194 ? 13.773 -12.640 -13.633 1.00 88.88 194 GLY A C 1
ATOM 1468 O O . GLY A 1 194 ? 14.456 -13.402 -12.943 1.00 88.88 194 GLY A O 1
ATOM 1469 N N . ASP A 1 195 ? 14.239 -11.492 -14.113 1.00 91.00 195 ASP A N 1
ATOM 1470 C CA . ASP A 1 195 ? 15.558 -10.916 -13.856 1.00 91.00 195 ASP A CA 1
ATOM 1471 C C . ASP A 1 195 ? 15.471 -9.381 -13.790 1.00 91.00 195 ASP A C 1
ATOM 1473 O O . ASP A 1 195 ? 14.367 -8.853 -13.706 1.00 91.00 195 ASP A O 1
ATOM 1477 N N . LEU A 1 196 ? 16.627 -8.718 -13.717 1.00 89.00 196 LEU A N 1
ATOM 1478 C CA . LEU A 1 196 ? 16.788 -7.259 -13.643 1.00 89.00 196 LEU A CA 1
ATOM 1479 C C . LEU A 1 196 ? 17.359 -6.656 -14.946 1.00 89.00 196 LEU A C 1
ATOM 1481 O O . LEU A 1 196 ? 17.804 -5.523 -14.993 1.00 89.00 196 LEU A O 1
ATOM 1485 N N . ASP A 1 197 ? 17.536 -7.480 -15.983 1.00 92.81 197 ASP A N 1
ATOM 1486 C CA . ASP A 1 197 ? 18.273 -7.076 -17.190 1.00 92.81 197 ASP A CA 1
ATOM 1487 C C . ASP A 1 197 ? 17.361 -7.033 -18.429 1.00 92.81 197 ASP A C 1
ATOM 1489 O O . ASP A 1 197 ? 17.754 -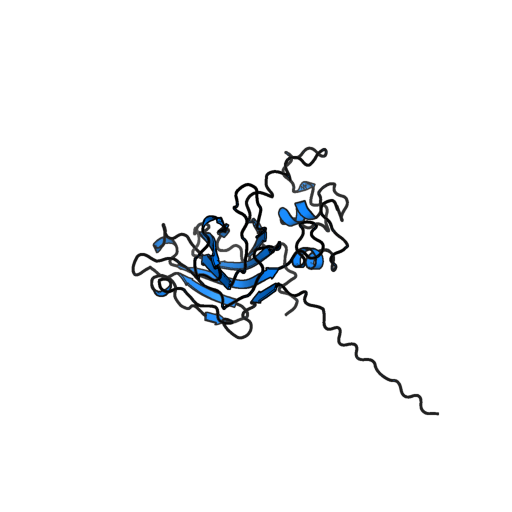6.525 -19.483 1.00 92.81 197 ASP A O 1
ATOM 1493 N N . THR A 1 198 ? 16.178 -7.649 -18.348 1.00 93.56 198 THR A N 1
ATOM 1494 C CA . THR A 1 198 ? 15.270 -7.832 -19.485 1.00 93.56 198 THR A CA 1
ATOM 1495 C C . THR A 1 198 ? 14.499 -6.567 -19.844 1.00 93.56 198 THR A C 1
ATOM 1497 O O . THR A 1 198 ? 14.295 -6.320 -21.034 1.00 93.56 198 THR A O 1
ATOM 1500 N N . ALA A 1 199 ? 14.067 -5.794 -18.849 1.00 89.94 199 ALA A N 1
ATOM 1501 C CA . ALA A 1 199 ? 13.373 -4.530 -19.053 1.00 89.94 199 ALA A CA 1
ATOM 1502 C C . ALA A 1 199 ? 14.250 -3.370 -18.587 1.00 89.94 199 ALA A C 1
ATOM 1504 O O . ALA A 1 199 ? 15.118 -3.563 -17.751 1.00 89.94 199 ALA A O 1
ATOM 1505 N N . ASP A 1 200 ? 14.046 -2.198 -19.185 1.00 87.44 200 ASP A N 1
ATOM 1506 C CA . ASP A 1 200 ? 14.683 -0.948 -18.800 1.00 87.44 200 ASP A CA 1
ATOM 1507 C C . ASP A 1 200 ? 13.750 0.256 -19.035 1.00 87.44 200 ASP A C 1
ATOM 1509 O O . ASP A 1 200 ? 12.589 0.138 -19.438 1.00 87.44 200 ASP A O 1
ATOM 1513 N N . ALA A 1 201 ? 14.263 1.471 -18.829 1.00 81.38 201 ALA A N 1
ATOM 1514 C CA . ALA A 1 201 ? 13.517 2.720 -19.011 1.00 81.38 201 ALA A CA 1
ATOM 1515 C C . ALA A 1 201 ? 12.901 2.925 -20.420 1.00 81.38 201 ALA A C 1
ATOM 1517 O O . ALA A 1 201 ? 12.086 3.843 -20.628 1.00 81.38 201 ALA A O 1
ATOM 1518 N N . ILE A 1 202 ? 13.356 2.176 -21.428 1.00 84.88 202 ILE A N 1
ATOM 1519 C CA . ILE A 1 202 ? 12.961 2.308 -22.834 1.00 84.88 202 ILE A CA 1
ATOM 1520 C C . ILE A 1 202 ? 12.523 0.996 -23.493 1.00 84.88 202 ILE A C 1
ATOM 1522 O O . ILE A 1 202 ? 12.135 1.058 -24.664 1.00 84.88 202 ILE A O 1
ATOM 1526 N N . SER A 1 203 ? 12.589 -0.132 -22.792 1.00 90.31 203 SER A N 1
ATOM 1527 C CA . SER A 1 203 ? 12.169 -1.435 -23.293 1.00 90.31 203 SER A CA 1
ATOM 1528 C C . SER A 1 203 ? 10.657 -1.489 -23.547 1.00 90.31 203 SER A C 1
ATOM 1530 O O . SER A 1 203 ? 9.887 -0.670 -23.041 1.00 90.31 203 SER A O 1
ATOM 1532 N N . ASP A 1 204 ? 10.275 -2.411 -24.422 1.00 90.75 204 ASP A N 1
ATOM 1533 C CA . ASP A 1 204 ? 8.926 -2.682 -24.934 1.00 90.75 204 ASP A CA 1
ATOM 1534 C C . ASP A 1 204 ? 8.946 -4.179 -25.274 1.00 90.75 204 ASP A C 1
ATOM 1536 O O . ASP A 1 204 ? 9.374 -4.583 -26.364 1.00 90.75 204 ASP A O 1
ATOM 1540 N N . TYR A 1 205 ? 8.722 -5.006 -24.251 1.00 92.56 205 TYR A N 1
ATOM 1541 C CA . TYR A 1 205 ? 9.015 -6.436 -24.280 1.00 92.56 205 TYR A CA 1
ATOM 1542 C C . TYR A 1 205 ? 8.119 -7.180 -25.270 1.00 92.56 205 TYR A C 1
ATOM 1544 O O . TYR A 1 205 ? 8.568 -8.116 -25.944 1.00 92.56 205 TYR A O 1
ATOM 1552 N N . ASP A 1 206 ? 6.861 -6.767 -25.375 1.00 90.81 206 ASP A N 1
ATOM 1553 C CA . ASP A 1 206 ? 5.868 -7.395 -26.234 1.00 90.81 206 ASP A CA 1
ATOM 1554 C C . ASP A 1 206 ? 5.782 -6.754 -27.640 1.00 90.81 206 ASP A C 1
ATOM 1556 O O . ASP A 1 206 ? 5.279 -7.381 -28.584 1.00 90.81 206 ASP A O 1
ATOM 1560 N N . GLY A 1 207 ? 6.375 -5.569 -27.816 1.00 89.94 207 GLY A N 1
ATOM 1561 C CA . GLY A 1 207 ? 6.515 -4.867 -29.084 1.00 89.94 207 GLY A CA 1
ATOM 1562 C C . GLY A 1 207 ? 5.249 -4.137 -29.528 1.00 89.94 207 GLY A C 1
ATOM 1563 O O . GLY A 1 207 ? 5.071 -3.940 -30.741 1.00 89.94 207 GLY A O 1
ATOM 1564 N N . ASP A 1 208 ? 4.352 -3.785 -28.606 1.00 82.06 208 ASP A N 1
ATOM 1565 C CA . ASP A 1 208 ? 3.093 -3.103 -28.913 1.00 82.06 208 ASP A CA 1
ATOM 1566 C C . ASP A 1 208 ? 3.230 -1.574 -29.073 1.00 82.06 208 ASP A C 1
ATOM 1568 O O . ASP A 1 208 ? 2.321 -0.901 -29.581 1.00 82.06 208 ASP A O 1
ATOM 1572 N N . GLY A 1 209 ? 4.412 -1.031 -28.764 1.00 83.00 209 GLY A N 1
ATOM 1573 C CA . GLY A 1 209 ? 4.737 0.388 -28.875 1.00 83.00 209 GLY A CA 1
ATOM 1574 C C . GLY A 1 209 ? 4.516 1.186 -27.588 1.00 83.00 209 GLY A C 1
ATOM 1575 O O . GLY A 1 209 ? 4.726 2.411 -27.595 1.00 83.00 209 GLY A O 1
ATOM 1576 N N . VAL A 1 210 ? 4.111 0.535 -26.499 1.00 80.00 210 VAL A N 1
ATOM 1577 C CA . VAL A 1 210 ? 4.100 1.060 -25.134 1.00 80.00 210 VAL A CA 1
ATOM 1578 C C . VAL A 1 210 ? 5.350 0.531 -24.424 1.00 80.00 210 VAL A C 1
ATOM 1580 O O . VAL A 1 210 ? 5.841 -0.545 -24.709 1.00 80.00 210 VAL A O 1
ATOM 1583 N N . ARG A 1 211 ? 5.962 1.340 -23.554 1.00 85.31 211 ARG A N 1
ATOM 1584 C CA . ARG A 1 211 ? 7.168 0.895 -22.837 1.00 85.31 211 ARG A CA 1
ATOM 1585 C C . ARG A 1 211 ? 6.791 0.064 -21.622 1.00 85.31 211 ARG A C 1
ATOM 1587 O O . ARG A 1 211 ? 5.892 0.498 -20.900 1.00 85.31 211 ARG A O 1
ATOM 1594 N N . ASP A 1 212 ? 7.608 -0.928 -21.285 1.00 85.38 212 ASP A N 1
ATOM 1595 C CA . ASP A 1 212 ? 7.415 -1.795 -20.115 1.00 85.38 212 ASP A CA 1
ATOM 1596 C C . ASP A 1 212 ? 7.239 -0.965 -18.834 1.00 85.38 212 ASP A C 1
ATOM 1598 O O . ASP A 1 212 ? 6.265 -1.107 -18.096 1.00 85.38 212 ASP A O 1
ATOM 1602 N N . ALA A 1 213 ? 8.132 0.007 -18.605 1.00 79.50 213 ALA A N 1
ATOM 1603 C CA . ALA A 1 213 ? 8.052 0.913 -17.457 1.00 79.50 213 ALA A CA 1
ATOM 1604 C C . ALA A 1 213 ? 6.735 1.718 -17.413 1.00 79.50 213 ALA A C 1
ATOM 1606 O O . ALA A 1 213 ? 6.232 2.049 -16.338 1.00 79.50 213 ALA A O 1
ATOM 1607 N N . VAL A 1 214 ? 6.158 2.051 -18.574 1.00 75.62 214 VAL A N 1
ATOM 1608 C CA . VAL A 1 214 ? 4.871 2.756 -18.669 1.00 75.62 214 VAL A CA 1
ATOM 1609 C C . VAL A 1 214 ? 3.725 1.801 -18.383 1.00 75.62 214 VAL A C 1
ATOM 1611 O O . VAL A 1 214 ? 2.865 2.148 -17.584 1.00 75.62 214 VAL A O 1
ATOM 1614 N N . GLU A 1 215 ? 3.705 0.622 -18.989 1.00 79.88 215 GLU A N 1
ATOM 1615 C CA . GLU A 1 215 ? 2.671 -0.390 -18.766 1.00 79.88 215 GLU A CA 1
ATOM 1616 C C . GLU A 1 215 ? 2.603 -0.801 -17.301 1.00 79.88 215 GLU A C 1
ATOM 1618 O O . GLU A 1 215 ? 1.547 -0.697 -16.675 1.00 79.88 215 GLU A O 1
ATOM 1623 N N . ILE A 1 216 ? 3.755 -1.126 -16.715 1.00 77.25 216 ILE A N 1
ATOM 1624 C CA . ILE A 1 216 ? 3.902 -1.448 -15.297 1.00 77.25 216 ILE A CA 1
ATOM 1625 C C . ILE A 1 216 ? 3.406 -0.282 -14.434 1.00 77.25 216 ILE A C 1
ATOM 1627 O O . ILE A 1 216 ? 2.610 -0.478 -13.512 1.00 77.25 216 ILE A O 1
ATOM 1631 N N . ALA A 1 217 ? 3.796 0.957 -14.759 1.00 70.06 217 ALA A N 1
ATOM 1632 C CA . ALA A 1 217 ? 3.291 2.137 -14.064 1.00 70.06 217 ALA A CA 1
ATOM 1633 C C . ALA A 1 217 ? 1.786 2.364 -14.283 1.00 70.06 217 ALA A C 1
ATOM 1635 O O . ALA A 1 217 ? 1.157 3.047 -13.481 1.00 70.06 217 ALA A O 1
ATOM 1636 N N . LEU A 1 218 ? 1.178 1.834 -15.343 1.00 67.62 218 LEU A N 1
ATOM 1637 C CA . LEU A 1 218 ? -0.263 1.886 -15.588 1.00 67.62 218 LEU A CA 1
ATOM 1638 C C . LEU A 1 218 ? -1.023 0.695 -14.977 1.00 67.62 218 LEU A C 1
ATOM 1640 O O . LEU A 1 218 ? -2.248 0.769 -14.897 1.00 67.62 218 LEU A O 1
ATOM 1644 N N . GLY A 1 219 ? -0.322 -0.325 -14.474 1.00 71.44 219 GLY A N 1
ATOM 1645 C CA . GLY A 1 219 ? -0.913 -1.577 -13.997 1.00 71.44 219 GLY A CA 1
ATOM 1646 C C . GLY A 1 219 ? -1.332 -2.526 -15.124 1.00 71.44 219 GLY A C 1
ATOM 1647 O O . GLY A 1 219 ? -2.179 -3.387 -14.893 1.00 71.44 219 GLY A O 1
ATOM 1648 N N . LEU A 1 220 ? -0.780 -2.334 -16.323 1.00 77.50 220 LEU A N 1
ATOM 1649 C CA . LEU A 1 220 ? -0.935 -3.215 -17.480 1.00 77.50 220 LEU A CA 1
ATOM 1650 C C . LEU A 1 220 ? 0.099 -4.345 -17.433 1.00 77.50 220 LEU A C 1
ATOM 1652 O O . LEU A 1 220 ? 1.013 -4.326 -16.602 1.00 77.50 220 LEU A O 1
ATOM 1656 N N . ASN A 1 221 ? -0.075 -5.346 -18.293 1.00 83.31 221 ASN A N 1
ATOM 1657 C CA . ASN A 1 221 ? 0.820 -6.489 -18.367 1.00 83.31 221 ASN A CA 1
ATOM 1658 C C . ASN A 1 221 ? 1.843 -6.300 -19.505 1.00 83.31 221 ASN A C 1
ATOM 1660 O O . ASN A 1 221 ? 1.474 -6.516 -20.652 1.00 83.31 221 ASN A O 1
ATOM 1664 N N . PRO A 1 222 ? 3.134 -6.048 -19.205 1.00 86.62 222 PRO A N 1
ATOM 1665 C CA . PRO A 1 222 ? 4.170 -5.811 -20.221 1.00 86.62 222 PRO A CA 1
ATOM 1666 C C . PRO A 1 222 ? 4.517 -7.050 -21.068 1.00 86.62 222 PRO A C 1
ATOM 1668 O O . PRO A 1 222 ? 5.397 -7.030 -21.920 1.00 86.62 222 PRO A O 1
ATOM 1671 N N . LEU A 1 223 ? 3.887 -8.198 -20.798 1.00 90.62 223 LEU A N 1
ATOM 1672 C CA . LEU A 1 223 ? 4.058 -9.426 -21.575 1.00 90.62 223 LEU A CA 1
ATOM 1673 C C . LEU A 1 223 ? 2.947 -9.621 -22.616 1.00 90.62 223 LEU A C 1
ATOM 1675 O O . LEU A 1 223 ? 2.934 -10.651 -23.302 1.00 90.62 223 LEU A O 1
ATOM 1679 N N . THR A 1 224 ? 1.966 -8.717 -22.680 1.00 87.31 224 THR A N 1
ATOM 1680 C CA . THR A 1 224 ? 0.800 -8.828 -23.559 1.00 87.31 224 THR A CA 1
ATOM 1681 C C . THR A 1 224 ? 0.415 -7.493 -24.164 1.00 87.31 224 THR A C 1
ATOM 1683 O O . THR A 1 224 ? 0.456 -6.482 -23.486 1.00 87.31 224 THR A O 1
ATOM 1686 N N . ASN A 1 225 ? -0.078 -7.550 -25.405 1.00 83.25 225 ASN A N 1
ATOM 1687 C CA . ASN A 1 225 ? -0.470 -6.363 -26.157 1.00 83.25 225 ASN A CA 1
ATOM 1688 C C . ASN A 1 225 ? -1.739 -5.751 -25.568 1.00 83.25 225 ASN A C 1
ATOM 1690 O O . ASN A 1 225 ? -2.856 -6.122 -25.949 1.00 83.25 225 ASN A O 1
ATOM 1694 N N . ASP A 1 226 ? -1.524 -4.823 -24.646 1.00 71.38 226 ASP A N 1
ATOM 1695 C CA . ASP A 1 226 ? -2.544 -4.062 -23.942 1.00 71.38 226 ASP A CA 1
ATOM 1696 C C . ASP A 1 226 ? -2.619 -2.619 -24.495 1.00 71.38 226 ASP A C 1
ATOM 1698 O O . ASP A 1 226 ? -3.392 -1.794 -23.997 1.00 71.38 226 ASP A O 1
ATOM 1702 N N . ALA A 1 227 ? -1.882 -2.285 -25.568 1.00 67.88 227 ALA A N 1
ATOM 1703 C CA . ALA A 1 227 ? -1.942 -0.981 -26.235 1.00 67.88 227 ALA A CA 1
ATOM 1704 C C . ALA A 1 227 ? -3.368 -0.548 -26.616 1.00 67.88 227 ALA A C 1
ATOM 1706 O O . ALA A 1 227 ? -3.669 0.649 -26.617 1.00 67.88 227 ALA A O 1
ATOM 1707 N N . GLU A 1 228 ? -4.262 -1.492 -26.934 1.00 65.44 228 GLU A N 1
ATOM 1708 C CA . GLU A 1 228 ? -5.670 -1.198 -27.241 1.00 65.44 228 GLU A CA 1
ATOM 1709 C C . GLU A 1 228 ? -6.496 -0.793 -26.003 1.00 65.44 228 GLU A C 1
ATOM 1711 O O . GLU A 1 228 ? -7.504 -0.093 -26.148 1.00 65.44 228 GLU A O 1
ATOM 1716 N N . ASP A 1 229 ? -6.054 -1.166 -24.798 1.00 65.12 229 ASP A N 1
ATOM 1717 C CA . ASP A 1 229 ? -6.677 -0.790 -23.525 1.00 65.12 229 ASP A CA 1
ATOM 1718 C C . ASP A 1 229 ? -6.244 0.610 -23.052 1.00 65.12 229 ASP A C 1
ATOM 1720 O O . ASP A 1 229 ? -6.848 1.195 -22.141 1.00 65.12 229 ASP A O 1
ATOM 1724 N N . LEU A 1 230 ? -5.246 1.213 -23.710 1.00 63.34 230 LEU A N 1
ATOM 1725 C CA . LEU A 1 230 ? -4.885 2.603 -23.474 1.00 63.34 230 LEU A CA 1
ATOM 1726 C C . LEU A 1 230 ? -5.960 3.553 -24.022 1.00 63.34 230 LEU A C 1
ATOM 1728 O O . LEU A 1 230 ? -6.446 3.402 -25.146 1.00 63.34 230 LEU A O 1
ATOM 1732 N N . PRO A 1 231 ? -6.320 4.617 -23.280 1.00 55.16 231 PRO A N 1
ATOM 1733 C CA . PRO A 1 231 ? -7.266 5.599 -23.786 1.00 55.16 231 PRO A CA 1
ATOM 1734 C C . PRO A 1 231 ? -6.733 6.210 -25.092 1.00 55.16 231 PRO A C 1
ATOM 1736 O O . PRO A 1 231 ? -5.617 6.725 -25.128 1.00 55.16 231 PRO A O 1
ATOM 1739 N N . ALA A 1 232 ? -7.568 6.221 -26.141 1.00 50.59 232 ALA A N 1
ATOM 1740 C CA . ALA A 1 232 ? -7.271 6.638 -27.525 1.00 50.59 232 ALA A CA 1
ATOM 1741 C C . ALA A 1 232 ? -6.730 8.082 -27.722 1.00 50.59 232 ALA A C 1
ATOM 1743 O O . ALA A 1 232 ? -6.633 8.576 -28.845 1.00 50.59 232 ALA A O 1
ATOM 1744 N N . ALA A 1 233 ? -6.398 8.790 -26.642 1.00 45.78 233 ALA A N 1
ATOM 1745 C CA . ALA A 1 233 ? -5.827 10.130 -26.621 1.00 45.78 233 ALA A CA 1
ATOM 1746 C C . ALA A 1 233 ? -4.284 10.157 -26.652 1.00 45.78 233 ALA A C 1
ATOM 1748 O O . ALA A 1 233 ? -3.710 11.238 -26.519 1.00 45.78 233 ALA A O 1
ATOM 1749 N N . ILE A 1 234 ? -3.606 9.017 -26.827 1.00 45.56 234 ILE A N 1
ATOM 1750 C CA . ILE A 1 234 ? -2.141 8.949 -26.927 1.00 45.56 234 ILE A CA 1
ATOM 1751 C C . ILE A 1 234 ? -1.769 8.665 -28.391 1.00 45.56 234 ILE A C 1
ATOM 1753 O O . ILE A 1 234 ? -1.919 7.537 -28.852 1.00 4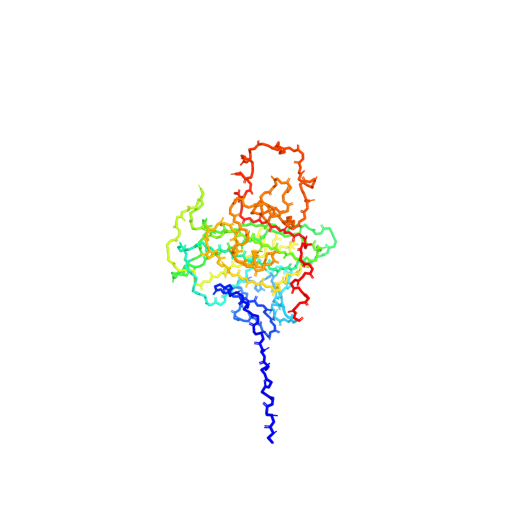5.56 234 ILE A O 1
ATOM 1757 N N . PRO A 1 235 ? -1.326 9.666 -29.178 1.00 42.69 235 PRO A N 1
ATOM 1758 C CA . PRO A 1 235 ? -0.827 9.407 -30.521 1.00 42.69 235 PRO A CA 1
ATOM 1759 C C . PRO A 1 235 ? 0.407 8.502 -30.438 1.00 42.69 235 PRO A C 1
ATOM 1761 O O . PRO A 1 235 ? 1.298 8.766 -29.632 1.00 42.69 235 PRO A O 1
ATOM 1764 N N . LEU A 1 236 ? 0.482 7.504 -31.326 1.00 47.50 236 LEU A N 1
ATOM 1765 C CA . LEU A 1 236 ? 1.571 6.521 -31.501 1.00 47.50 236 LEU A CA 1
ATOM 1766 C C . LEU A 1 236 ? 2.929 7.132 -31.929 1.00 47.50 236 LEU A C 1
ATOM 1768 O O . LEU A 1 236 ? 3.744 6.510 -32.602 1.00 47.50 236 LEU A O 1
ATOM 1772 N N . GLY A 1 237 ? 3.190 8.385 -31.573 1.00 45.59 237 GLY A N 1
ATOM 1773 C CA . GLY A 1 237 ? 4.440 9.073 -31.821 1.00 45.59 237 GLY A CA 1
ATOM 1774 C C . GLY A 1 237 ? 4.681 10.095 -30.724 1.00 45.59 237 GLY A C 1
ATOM 1775 O O . GLY A 1 237 ? 4.047 11.147 -30.713 1.00 45.59 237 GLY A O 1
ATOM 1776 N N . LEU A 1 238 ? 5.664 9.804 -29.868 1.00 42.75 238 LEU A N 1
ATOM 1777 C CA . LEU A 1 238 ? 6.266 10.716 -28.890 1.00 42.75 238 LEU A CA 1
ATOM 1778 C C . LEU A 1 238 ? 5.517 10.875 -27.543 1.00 42.75 238 LEU A C 1
ATOM 1780 O O . LEU A 1 238 ? 4.823 11.858 -27.300 1.00 42.75 238 LEU A O 1
ATOM 1784 N N . THR A 1 239 ? 5.703 9.897 -26.647 1.00 50.12 239 THR A N 1
ATOM 1785 C CA . THR A 1 239 ? 6.367 9.994 -25.314 1.00 50.12 239 THR A CA 1
ATOM 1786 C C . THR A 1 239 ? 6.155 11.196 -24.365 1.00 50.12 239 THR A C 1
ATOM 1788 O O . THR A 1 239 ? 6.745 11.207 -23.289 1.00 50.12 239 THR A O 1
ATOM 1791 N N . ILE A 1 240 ? 5.310 12.189 -24.645 1.00 42.84 240 ILE A N 1
ATOM 1792 C CA . ILE A 1 240 ? 5.231 13.414 -23.821 1.00 42.84 240 ILE A CA 1
ATOM 1793 C C . ILE A 1 240 ? 4.117 13.356 -22.752 1.00 42.84 240 ILE A C 1
ATOM 1795 O O . ILE A 1 240 ? 4.140 14.144 -21.813 1.00 42.84 240 ILE A O 1
ATOM 1799 N N . LEU A 1 241 ? 3.187 12.390 -22.796 1.00 38.34 241 LEU A N 1
ATOM 1800 C CA . LEU A 1 241 ? 2.118 12.266 -21.780 1.00 38.34 241 LEU A CA 1
ATOM 1801 C C . LEU A 1 241 ? 2.373 11.174 -20.722 1.00 38.34 241 LEU A C 1
ATOM 1803 O O . LEU A 1 241 ? 1.986 11.355 -19.566 1.00 38.34 241 LEU A O 1
ATOM 1807 N N . ALA A 1 242 ? 3.143 10.129 -21.058 1.00 40.09 242 ALA A N 1
ATOM 1808 C CA . ALA A 1 242 ? 3.792 9.260 -20.063 1.00 40.09 242 ALA A CA 1
ATOM 1809 C C . ALA A 1 242 ? 4.677 10.082 -19.094 1.00 40.09 242 ALA A C 1
ATOM 1811 O O . ALA A 1 242 ? 4.784 9.776 -17.910 1.00 40.09 242 ALA A O 1
ATOM 1812 N N . LEU A 1 243 ? 5.194 11.217 -19.586 1.00 41.16 243 LEU A N 1
ATOM 1813 C CA . LEU A 1 243 ? 6.015 12.207 -18.885 1.00 41.16 243 LEU A CA 1
ATOM 1814 C C . LEU A 1 243 ? 5.246 13.096 -17.876 1.00 41.16 243 LEU A C 1
ATOM 1816 O O . LEU A 1 243 ? 5.876 13.884 -17.178 1.00 41.16 243 LEU A O 1
ATOM 1820 N N . CYS A 1 244 ? 3.908 13.024 -17.777 1.00 37.03 244 CYS A N 1
ATOM 1821 C CA . CYS A 1 244 ? 3.127 13.883 -16.863 1.00 37.03 244 CYS A CA 1
ATOM 1822 C C . CYS A 1 244 ? 2.250 13.143 -15.832 1.00 37.03 244 CYS A C 1
ATOM 1824 O O . CYS A 1 244 ? 1.835 13.784 -14.871 1.00 37.03 244 CYS A O 1
ATOM 1826 N N . LEU A 1 245 ? 1.993 11.831 -15.962 1.00 40.19 245 LEU A N 1
ATOM 1827 C CA . LEU A 1 245 ? 1.144 11.059 -15.022 1.00 40.19 245 LEU A CA 1
ATOM 1828 C C . LEU A 1 245 ? 1.848 9.903 -14.281 1.00 40.19 245 LEU A C 1
ATOM 1830 O O . LEU A 1 245 ? 1.238 9.282 -13.408 1.00 40.19 245 LEU A O 1
ATOM 1834 N N . ALA A 1 246 ? 3.127 9.637 -14.560 1.00 40.97 246 ALA A N 1
ATOM 1835 C CA . ALA A 1 246 ? 4.007 8.992 -13.578 1.00 40.97 246 ALA A CA 1
ATOM 1836 C C . ALA A 1 246 ? 4.263 9.929 -12.365 1.00 40.97 246 ALA A C 1
ATOM 1838 O O . ALA A 1 246 ? 4.555 9.477 -11.260 1.00 40.97 246 ALA A O 1
ATOM 1839 N N . LEU A 1 247 ? 4.037 11.244 -12.528 1.00 40.09 247 LEU A N 1
ATOM 1840 C CA . LEU A 1 247 ? 4.049 12.252 -11.462 1.00 40.09 247 LEU A CA 1
ATOM 1841 C C . LEU A 1 247 ? 2.700 12.333 -10.711 1.00 40.09 247 LEU A C 1
ATOM 1843 O O . LEU A 1 247 ? 1.924 13.259 -10.926 1.00 40.09 247 LEU A O 1
ATOM 1847 N N . ALA A 1 248 ? 2.433 11.398 -9.799 1.00 37.19 248 ALA A N 1
ATOM 1848 C CA . ALA A 1 248 ? 1.538 11.628 -8.643 1.00 37.19 248 ALA A CA 1
ATOM 1849 C C . ALA A 1 248 ? 1.715 10.606 -7.502 1.00 37.19 248 ALA A C 1
ATOM 1851 O O . ALA A 1 248 ? 1.180 10.813 -6.416 1.00 37.19 248 ALA A O 1
ATOM 1852 N N . GLY A 1 249 ? 2.509 9.546 -7.695 1.00 41.06 249 GLY A N 1
ATOM 1853 C CA . GLY A 1 249 ? 3.077 8.788 -6.579 1.00 41.06 249 GLY A CA 1
ATOM 1854 C C . GLY A 1 249 ? 2.118 7.879 -5.813 1.00 41.06 249 GLY A C 1
ATOM 1855 O O . GLY A 1 249 ? 2.418 7.563 -4.669 1.00 41.06 249 GLY A O 1
ATOM 1856 N N . ALA A 1 250 ? 1.010 7.441 -6.409 1.00 42.19 250 ALA A N 1
ATOM 1857 C CA . ALA A 1 250 ? 0.314 6.238 -5.964 1.00 42.19 250 ALA A CA 1
ATOM 1858 C C . ALA A 1 250 ? -0.660 5.722 -7.017 1.00 42.19 250 ALA A C 1
ATOM 1860 O O . ALA A 1 250 ? -1.438 6.495 -7.583 1.00 42.19 250 ALA A O 1
ATOM 1861 N N . ARG A 1 251 ? -0.653 4.408 -7.238 1.00 45.84 251 ARG A N 1
ATOM 1862 C CA . ARG A 1 251 ? -1.663 3.719 -8.041 1.00 45.84 251 ARG A CA 1
ATOM 1863 C C . ARG A 1 251 ? -2.109 2.462 -7.325 1.00 45.84 251 ARG A C 1
ATOM 1865 O O . ARG A 1 251 ? -1.293 1.755 -6.747 1.00 45.84 251 ARG A O 1
ATOM 1872 N N . VAL A 1 252 ? -3.417 2.245 -7.352 1.00 36.22 252 VAL A N 1
ATOM 1873 C CA . VAL A 1 252 ? -4.087 1.074 -6.797 1.00 36.22 252 VAL A CA 1
ATOM 1874 C C . VAL A 1 252 ? -4.518 0.232 -7.985 1.00 36.22 252 VAL A C 1
ATOM 1876 O O . VAL A 1 252 ? -5.423 0.632 -8.716 1.00 36.22 252 VAL A O 1
ATOM 1879 N N . ALA A 1 253 ? -3.832 -0.883 -8.222 1.00 42.25 253 ALA A N 1
ATOM 1880 C CA . ALA A 1 253 ? -4.238 -1.829 -9.250 1.00 42.25 253 ALA A CA 1
ATOM 1881 C C . ALA A 1 253 ? -5.203 -2.852 -8.619 1.00 42.25 253 ALA A C 1
ATOM 1883 O O . ALA A 1 253 ? -4.797 -3.569 -7.696 1.00 42.25 253 ALA A O 1
ATOM 1884 N N . PRO A 1 254 ? -6.474 -2.945 -9.060 1.00 33.66 254 PRO A N 1
ATOM 1885 C CA . PRO A 1 254 ? -7.302 -4.101 -8.742 1.00 33.66 254 PRO A CA 1
ATOM 1886 C C . PRO A 1 254 ? -6.709 -5.309 -9.476 1.00 33.66 254 PRO A C 1
ATOM 1888 O O . PRO A 1 254 ? -6.720 -5.341 -10.700 1.00 33.66 254 PRO A O 1
ATOM 1891 N N . HIS A 1 255 ? -6.124 -6.240 -8.717 1.00 37.00 255 HIS A N 1
ATOM 1892 C CA . HIS A 1 255 ? -5.459 -7.476 -9.154 1.00 37.00 255 HIS A CA 1
ATOM 1893 C C . HIS A 1 255 ? -5.200 -7.642 -10.669 1.00 37.00 255 HIS A C 1
ATOM 1895 O O . HIS A 1 255 ? -5.984 -8.270 -11.379 1.00 37.00 255 HIS A O 1
ATOM 1901 N N . ALA A 1 256 ? -3.995 -7.266 -11.098 1.00 32.72 256 ALA A N 1
ATOM 1902 C CA . ALA A 1 256 ? -3.252 -8.002 -12.122 1.00 32.72 256 ALA A CA 1
ATOM 1903 C C . ALA A 1 256 ? -2.217 -8.931 -11.460 1.00 32.72 256 ALA A C 1
ATOM 1905 O O . ALA A 1 256 ? -1.111 -9.084 -11.947 1.00 32.72 256 ALA A O 1
ATOM 1906 N N . VAL A 1 257 ? -2.531 -9.540 -10.308 1.00 34.97 257 VAL A N 1
ATOM 1907 C CA . VAL A 1 257 ? -1.641 -10.535 -9.691 1.00 34.97 257 VAL A CA 1
ATOM 1908 C C . VAL A 1 257 ? -2.464 -11.623 -9.006 1.00 34.97 257 VAL A C 1
ATOM 1910 O O . VAL A 1 257 ? -2.647 -11.636 -7.795 1.00 34.97 257 VAL A O 1
ATOM 1913 N N . ALA A 1 258 ? -2.950 -12.581 -9.791 1.00 29.58 258 ALA A N 1
ATOM 1914 C CA . ALA A 1 258 ? -3.351 -13.893 -9.281 1.00 29.58 258 ALA A CA 1
ATOM 1915 C C . ALA A 1 258 ? -2.129 -14.803 -8.987 1.00 29.58 258 ALA A C 1
ATOM 1917 O O . ALA A 1 258 ? -2.299 -15.972 -8.650 1.00 29.58 258 ALA A O 1
ATOM 1918 N N . ALA A 1 259 ? -0.896 -14.293 -9.125 1.00 31.23 259 ALA A N 1
ATOM 1919 C CA . ALA A 1 259 ? 0.321 -15.107 -9.145 1.00 31.23 259 ALA A CA 1
ATOM 1920 C C . ALA A 1 259 ? 1.184 -15.052 -7.864 1.00 31.23 259 ALA A C 1
ATOM 1922 O O . ALA A 1 259 ? 1.900 -16.016 -7.602 1.00 31.23 259 ALA A O 1
ATOM 1923 N N . ILE A 1 260 ? 1.091 -14.010 -7.026 1.00 32.31 260 ILE A N 1
ATOM 1924 C CA . ILE A 1 260 ? 1.859 -13.935 -5.762 1.00 32.31 260 ILE A CA 1
ATOM 1925 C C . ILE A 1 260 ? 1.184 -14.758 -4.646 1.00 32.31 260 ILE A C 1
ATOM 1927 O O . ILE A 1 260 ? 1.868 -15.443 -3.890 1.00 32.31 260 ILE A O 1
ATOM 1931 N N . ALA A 1 261 ? -0.151 -14.853 -4.637 1.00 27.83 261 ALA A N 1
ATOM 1932 C CA . ALA A 1 261 ? -0.894 -15.683 -3.679 1.00 27.83 261 ALA A CA 1
ATOM 1933 C C . ALA A 1 261 ? -0.880 -17.201 -3.986 1.00 27.83 261 ALA A C 1
ATOM 1935 O O . ALA A 1 261 ? -1.433 -17.985 -3.222 1.00 27.83 261 ALA A O 1
ATOM 1936 N N . GLN A 1 262 ? -0.270 -17.647 -5.095 1.00 26.42 262 GLN A N 1
ATOM 1937 C CA . GLN A 1 262 ? -0.180 -19.078 -5.446 1.00 26.42 262 GLN A CA 1
ATOM 1938 C C . GLN A 1 262 ? 1.193 -19.708 -5.175 1.00 26.42 262 GLN A C 1
ATOM 1940 O O . GLN A 1 262 ? 1.453 -20.836 -5.601 1.00 26.42 262 GLN A O 1
ATOM 1945 N N . ARG A 1 263 ? 2.081 -19.016 -4.454 1.00 33.47 263 ARG A N 1
ATOM 1946 C CA . ARG A 1 263 ? 3.381 -19.570 -4.051 1.00 33.47 263 ARG A CA 1
ATOM 1947 C C . ARG A 1 263 ? 3.711 -19.375 -2.574 1.00 33.47 263 ARG A C 1
ATOM 1949 O O . ARG A 1 263 ? 4.875 -19.132 -2.273 1.00 33.47 263 ARG A O 1
ATOM 1956 N N . ARG A 1 264 ? 2.743 -19.554 -1.671 1.00 33.12 264 ARG A N 1
ATOM 1957 C CA . ARG A 1 264 ? 2.993 -19.983 -0.283 1.00 33.12 264 ARG A CA 1
ATOM 1958 C C . ARG A 1 264 ? 1.892 -20.927 0.179 1.00 33.12 264 ARG A C 1
ATOM 1960 O O . ARG A 1 264 ? 0.714 -20.612 -0.084 1.00 33.12 264 ARG A O 1
#